Protein AF-A0A3D4INE4-F1 (afdb_monomer_lite)

Radius of gyration: 46.96 Å; chains: 1; bounding box: 125×38×115 Å

Structure (mmCIF, N/CA/C/O backbone):
data_AF-A0A3D4INE4-F1
#
_entry.id   AF-A0A3D4INE4-F1
#
loop_
_atom_site.group_PDB
_atom_site.id
_atom_site.type_symbol
_atom_site.label_atom_id
_atom_site.label_alt_id
_atom_site.label_comp_id
_atom_site.label_asym_id
_atom_site.label_entity_id
_atom_site.label_seq_id
_atom_site.pdbx_PDB_ins_code
_atom_site.Cartn_x
_atom_site.Cartn_y
_atom_site.Cartn_z
_atom_site.occupancy
_atom_site.B_iso_or_equiv
_atom_site.auth_seq_id
_atom_site.auth_comp_id
_atom_site.auth_asym_id
_atom_site.auth_atom_id
_atom_site.pdbx_PDB_model_num
ATOM 1 N N . MET A 1 1 ? -55.774 -18.495 42.815 1.00 46.00 1 MET A N 1
ATOM 2 C CA . MET A 1 1 ? -54.322 -18.701 42.973 1.00 46.00 1 MET A CA 1
ATOM 3 C C . MET A 1 1 ? -53.690 -18.007 41.791 1.00 46.00 1 MET A C 1
ATOM 5 O O . MET A 1 1 ? -54.047 -18.342 40.670 1.00 46.00 1 MET A O 1
ATOM 9 N N . GLN A 1 2 ? -52.939 -16.935 42.023 1.00 47.25 2 GLN A N 1
ATOM 10 C CA . GLN A 1 2 ? -52.248 -16.248 40.940 1.00 47.25 2 GLN A CA 1
ATOM 11 C C . GLN A 1 2 ? -51.037 -17.115 40.607 1.00 47.25 2 GLN A C 1
ATOM 13 O O . GLN A 1 2 ? -50.163 -17.279 41.454 1.00 47.25 2 GLN A O 1
ATOM 18 N N . GLU A 1 3 ? -51.072 -17.770 39.447 1.00 55.91 3 GLU A N 1
ATOM 19 C CA . GLU A 1 3 ? -49.926 -18.493 38.893 1.00 55.91 3 GLU A CA 1
ATOM 20 C C . GLU A 1 3 ? -48.755 -17.508 38.862 1.00 55.91 3 GLU A C 1
ATOM 22 O O . GLU A 1 3 ? -48.804 -16.499 38.153 1.00 55.91 3 GLU A O 1
ATOM 27 N N . ASN A 1 4 ? -47.756 -17.735 39.711 1.00 63.81 4 ASN A N 1
ATOM 28 C CA . ASN A 1 4 ? -46.568 -16.904 39.730 1.00 63.81 4 ASN A CA 1
ATOM 29 C C . ASN A 1 4 ? -45.792 -17.225 38.451 1.00 63.81 4 ASN A C 1
ATOM 31 O O . ASN A 1 4 ? -45.278 -18.331 38.305 1.00 63.81 4 ASN A O 1
ATOM 35 N N . SER A 1 5 ? -45.779 -16.302 37.491 1.00 78.69 5 SER A N 1
ATOM 36 C CA . SER A 1 5 ? -45.045 -16.488 36.238 1.00 78.69 5 SER A CA 1
ATOM 37 C C . SER A 1 5 ? -43.550 -16.627 36.521 1.00 78.69 5 SER A C 1
ATOM 39 O O . SER A 1 5 ? -43.033 -15.881 37.353 1.00 78.69 5 SER A O 1
ATOM 41 N N . ASP A 1 6 ? -42.870 -17.532 35.812 1.00 87.50 6 ASP A N 1
ATOM 42 C CA . ASP A 1 6 ? -41.431 -17.781 35.964 1.00 87.50 6 ASP A CA 1
ATOM 43 C C . ASP A 1 6 ? -40.609 -16.486 35.998 1.00 87.50 6 ASP A C 1
ATOM 45 O O . ASP A 1 6 ? -40.811 -15.594 35.168 1.00 87.50 6 ASP A O 1
ATOM 49 N N . LEU A 1 7 ? -39.642 -16.425 36.917 1.00 92.50 7 LEU A N 1
ATOM 50 C CA . LEU A 1 7 ? -38.671 -15.339 37.003 1.00 92.50 7 LEU A CA 1
ATOM 51 C C . LEU A 1 7 ? -37.817 -15.293 35.726 1.00 92.50 7 LEU A C 1
ATOM 53 O O . LEU A 1 7 ? -37.160 -16.271 35.361 1.00 92.50 7 LEU A O 1
ATOM 57 N N . ARG A 1 8 ? -37.816 -14.148 35.044 1.00 93.12 8 ARG A N 1
ATOM 58 C CA . ARG A 1 8 ? -37.107 -13.923 33.779 1.00 93.12 8 ARG A CA 1
ATOM 59 C C . ARG A 1 8 ? -36.311 -12.629 33.829 1.00 93.12 8 ARG A C 1
ATOM 61 O O . ARG A 1 8 ? -36.781 -11.619 34.345 1.00 93.12 8 ARG A O 1
ATOM 68 N N . ILE A 1 9 ? -35.126 -12.672 33.227 1.00 95.44 9 ILE A N 1
ATOM 69 C CA . ILE A 1 9 ? -34.202 -11.543 33.126 1.00 95.44 9 ILE A CA 1
ATOM 70 C C . ILE A 1 9 ? -34.117 -11.123 31.658 1.00 95.44 9 ILE A C 1
ATOM 72 O O . ILE A 1 9 ? -33.759 -11.932 30.799 1.00 95.44 9 ILE A O 1
ATOM 76 N N . ALA A 1 10 ? -34.422 -9.862 31.382 1.00 95.31 10 ALA A N 1
ATOM 77 C CA . ALA A 1 10 ? -34.038 -9.162 30.165 1.00 95.31 10 ALA A CA 1
ATOM 78 C C . ALA A 1 10 ? -32.955 -8.128 30.504 1.00 95.31 10 ALA A C 1
ATOM 80 O O . ALA A 1 10 ? -32.772 -7.775 31.669 1.00 95.31 10 ALA A O 1
ATOM 81 N N . PHE A 1 11 ? -32.208 -7.676 29.500 1.00 96.12 11 PHE A N 1
ATOM 82 C CA . PHE A 1 11 ? -31.138 -6.706 29.706 1.00 96.12 11 PHE A CA 1
ATOM 83 C C . PHE A 1 11 ? -30.926 -5.814 28.483 1.00 96.12 11 PHE A C 1
ATOM 85 O O . PHE A 1 11 ? -31.122 -6.248 27.343 1.00 96.12 11 PHE A O 1
ATOM 92 N N . ALA A 1 12 ? -30.451 -4.597 28.724 1.00 96.44 12 ALA A N 1
ATOM 93 C CA . ALA A 1 12 ? -29.900 -3.700 27.719 1.00 96.44 12 ALA A CA 1
ATOM 94 C C . ALA A 1 12 ? -28.439 -3.377 28.062 1.00 96.44 12 ALA A C 1
ATOM 96 O O . ALA A 1 12 ? -28.063 -3.285 29.227 1.00 96.44 12 ALA A O 1
ATOM 97 N N . VAL A 1 13 ? -27.591 -3.244 27.039 1.00 95.56 13 VAL A N 1
ATOM 98 C CA . VAL A 1 13 ? -26.152 -3.000 27.217 1.00 95.56 13 VAL A CA 1
ATOM 99 C C . VAL A 1 13 ? -25.756 -1.711 26.521 1.00 95.56 13 VAL A C 1
ATOM 101 O O . VAL A 1 13 ? -25.902 -1.596 25.300 1.00 95.56 13 VAL A O 1
ATOM 104 N N . GLN A 1 14 ? -25.154 -0.791 27.271 1.00 92.50 14 GLN A N 1
ATOM 105 C CA . GLN A 1 14 ? -24.369 0.293 26.698 1.00 92.50 14 GLN A CA 1
ATOM 106 C C . GLN A 1 14 ? -22.920 -0.167 26.561 1.00 92.50 14 GLN A C 1
ATOM 108 O O . GLN A 1 14 ? -22.260 -0.532 27.535 1.00 92.50 14 GLN A O 1
ATOM 113 N N . LYS A 1 15 ? -22.412 -0.158 25.328 1.00 89.62 15 LYS A N 1
ATOM 114 C CA . LYS A 1 15 ? -21.028 -0.544 25.054 1.00 89.62 15 LYS A CA 1
ATOM 115 C C . LYS A 1 15 ? -20.066 0.516 25.602 1.00 89.62 15 LYS A C 1
ATOM 117 O O . LYS A 1 15 ? -20.287 1.698 25.339 1.00 89.62 15 LYS A O 1
ATOM 122 N N . PRO A 1 16 ? -18.977 0.117 26.276 1.00 88.00 16 PRO A N 1
ATOM 123 C CA . PRO A 1 16 ? -17.905 1.037 26.601 1.00 88.00 16 PRO A CA 1
ATOM 124 C C . PRO A 1 16 ? -17.240 1.567 25.329 1.00 88.00 16 PRO A C 1
ATOM 126 O O . PRO A 1 16 ? -17.144 0.859 24.317 1.00 88.00 16 PRO A O 1
ATOM 129 N N . ASN A 1 17 ? -16.743 2.801 25.402 1.00 81.88 17 ASN A N 1
ATOM 130 C CA . ASN A 1 17 ? -16.112 3.478 24.273 1.00 81.88 17 ASN A CA 1
ATOM 131 C C . ASN A 1 17 ? -14.868 2.723 23.796 1.00 81.88 17 ASN A C 1
ATOM 133 O O . ASN A 1 17 ? -14.744 2.464 22.604 1.00 81.88 17 ASN A O 1
ATOM 137 N N . CYS A 1 18 ? -14.003 2.295 24.724 1.00 80.88 18 CYS A N 1
ATOM 138 C CA . CYS A 1 18 ? -12.762 1.578 24.434 1.00 80.88 18 CYS A CA 1
ATOM 139 C C . CYS A 1 18 ? -12.616 0.312 25.285 1.00 80.88 18 CYS A C 1
ATOM 141 O O . CYS A 1 18 ? -13.294 0.135 26.291 1.00 80.88 18 CYS A O 1
ATOM 143 N N . ALA A 1 19 ? -11.698 -0.578 24.889 1.00 72.69 19 ALA A N 1
ATOM 144 C CA . ALA A 1 19 ? -11.513 -1.885 25.536 1.00 72.69 19 ALA A CA 1
ATOM 145 C C . ALA A 1 19 ? -11.244 -1.797 27.047 1.00 72.69 19 ALA A C 1
ATOM 147 O O . ALA A 1 19 ? -11.701 -2.648 27.804 1.00 72.69 19 ALA A O 1
ATOM 148 N N . ASN A 1 20 ? -10.513 -0.763 27.462 1.00 68.75 20 ASN A N 1
ATOM 149 C CA . ASN A 1 20 ? -10.043 -0.593 28.833 1.00 68.75 20 ASN A CA 1
ATOM 150 C C . ASN A 1 20 ? -10.745 0.566 29.556 1.00 68.75 20 ASN A C 1
ATOM 152 O O . ASN A 1 20 ? -10.314 0.933 30.642 1.00 68.75 20 ASN A O 1
ATOM 156 N N . GLU A 1 21 ? -11.794 1.139 28.960 1.00 81.44 21 GLU A N 1
ATOM 157 C CA . GLU A 1 21 ? -12.495 2.291 29.526 1.00 81.44 21 GLU A CA 1
ATOM 158 C C . GLU A 1 21 ? -13.792 1.846 30.214 1.00 81.44 21 GLU A C 1
ATOM 160 O O . GLU A 1 21 ? -14.666 1.297 29.535 1.00 81.44 21 GLU A O 1
ATOM 165 N N . PRO A 1 22 ? -13.958 2.101 31.524 1.00 86.94 22 PRO A N 1
ATOM 166 C CA . PRO A 1 22 ? -15.150 1.745 32.283 1.00 86.94 22 PRO A CA 1
ATOM 167 C C . PRO A 1 22 ? -16.292 2.731 31.994 1.00 86.94 22 PRO A C 1
ATOM 169 O O . PRO A 1 22 ? -16.665 3.542 32.832 1.00 86.94 22 PRO A O 1
ATOM 172 N N . THR A 1 23 ? -16.822 2.708 30.773 1.00 89.00 23 THR A N 1
ATOM 173 C CA . THR A 1 23 ? -17.882 3.629 30.306 1.00 89.00 23 THR A CA 1
ATOM 174 C C . THR A 1 23 ? -19.154 2.908 29.868 1.00 89.00 23 THR A C 1
ATOM 176 O O . THR A 1 23 ? -20.116 3.554 29.459 1.00 89.00 23 THR A O 1
ATOM 179 N N . GLY A 1 24 ? -19.163 1.574 29.917 1.00 92.25 24 GLY A N 1
ATOM 180 C CA . GLY A 1 24 ? -20.347 0.780 29.618 1.00 92.25 24 GLY A CA 1
ATOM 181 C C . GLY A 1 24 ? -21.296 0.677 30.808 1.00 92.25 24 GLY A C 1
ATOM 182 O O . GLY A 1 24 ? -20.947 1.027 31.940 1.00 92.25 24 GLY A O 1
ATOM 183 N N . SER A 1 25 ? -22.475 0.127 30.540 1.00 94.88 25 SER A N 1
ATOM 184 C CA . SER A 1 25 ? -23.477 -0.213 31.550 1.00 94.88 25 SER A CA 1
ATOM 185 C C . SER A 1 25 ? -24.292 -1.440 31.138 1.00 94.88 25 SER A C 1
ATOM 187 O O . SER A 1 25 ? -24.358 -1.799 29.955 1.00 94.88 25 SER A O 1
ATOM 189 N N . ILE A 1 26 ? -24.889 -2.093 32.132 1.00 97.19 26 ILE A N 1
ATOM 190 C CA . ILE A 1 26 ? -25.935 -3.098 31.961 1.00 97.19 26 ILE A CA 1
ATOM 191 C C . ILE A 1 26 ? -27.149 -2.627 32.753 1.00 97.19 26 ILE A C 1
ATOM 193 O O . ILE A 1 26 ? -27.053 -2.444 33.965 1.00 97.19 26 ILE A O 1
ATOM 197 N N . ASP A 1 27 ? -28.259 -2.475 32.043 1.00 97.00 27 ASP A N 1
ATOM 198 C CA . ASP A 1 27 ? -29.593 -2.214 32.580 1.00 97.00 27 ASP A CA 1
ATOM 199 C C . ASP A 1 27 ? -30.350 -3.549 32.602 1.00 97.00 27 ASP A C 1
ATOM 201 O O . ASP A 1 27 ? -30.422 -4.239 31.574 1.00 97.00 27 ASP A O 1
ATOM 205 N N . ILE A 1 28 ? -30.820 -3.962 33.780 1.00 96.56 28 ILE A N 1
ATOM 206 C CA . ILE A 1 28 ? -31.554 -5.211 33.979 1.00 96.56 28 ILE A CA 1
ATOM 207 C C . ILE A 1 28 ? -33.046 -4.912 34.069 1.00 96.56 28 ILE A C 1
ATOM 209 O O . ILE A 1 28 ? -33.497 -4.054 34.808 1.00 96.56 28 ILE A O 1
ATOM 213 N N . THR A 1 29 ? -33.849 -5.711 33.369 1.00 95.69 29 THR A N 1
ATOM 214 C CA . THR A 1 29 ? -35.302 -5.713 33.540 1.00 95.69 29 THR A CA 1
ATOM 215 C C . THR A 1 29 ? -35.760 -7.094 33.984 1.00 95.69 29 THR A C 1
ATOM 217 O O . THR A 1 29 ? -35.626 -8.079 33.249 1.00 95.69 29 THR A O 1
ATOM 220 N N . VAL A 1 30 ? -36.333 -7.176 35.183 1.00 95.19 30 VAL A N 1
ATOM 221 C CA . VAL A 1 30 ? -36.884 -8.420 35.736 1.00 95.19 30 VAL A CA 1
ATOM 222 C C . VAL A 1 30 ? -38.387 -8.508 35.471 1.00 95.19 30 VAL A C 1
ATOM 224 O O . VAL A 1 30 ? -39.131 -7.549 35.666 1.00 95.19 30 VAL A O 1
ATOM 227 N N . THR A 1 31 ? -38.856 -9.678 35.036 1.00 94.19 31 THR A N 1
ATOM 228 C CA . THR A 1 31 ? -40.289 -9.978 34.872 1.00 94.19 31 THR A CA 1
ATOM 229 C C . THR A 1 31 ? -40.640 -11.315 35.520 1.00 94.19 31 THR A C 1
ATOM 231 O O . THR A 1 31 ? -39.812 -12.224 35.559 1.00 94.19 31 THR A O 1
ATOM 234 N N . GLY A 1 32 ? -41.870 -11.440 36.025 1.00 92.56 32 GLY A N 1
ATOM 235 C CA . GLY A 1 32 ? -42.305 -12.603 36.808 1.00 92.56 32 GLY A CA 1
ATOM 236 C C . GLY A 1 32 ? -41.681 -12.672 38.205 1.00 92.56 32 GLY A C 1
ATOM 237 O O . GLY A 1 32 ? -41.001 -11.742 38.621 1.00 92.56 32 GLY A O 1
ATOM 238 N N . GLY A 1 33 ? -41.925 -13.763 38.932 1.00 91.31 33 GLY A N 1
ATOM 239 C CA . GLY A 1 33 ? -41.513 -13.918 40.331 1.00 91.31 33 GLY A CA 1
ATOM 240 C C . GLY A 1 33 ? -42.278 -13.027 41.322 1.00 91.31 33 GLY A C 1
ATOM 241 O O . GLY A 1 33 ? -43.181 -12.271 40.957 1.00 91.31 33 GLY A O 1
ATOM 242 N N . VAL A 1 34 ? -41.902 -13.123 42.604 1.00 92.88 34 VAL A N 1
ATOM 243 C CA . VAL A 1 34 ? -42.454 -12.275 43.678 1.00 92.88 34 VAL A CA 1
ATOM 244 C C . VAL A 1 34 ? -41.381 -11.343 44.231 1.00 92.88 34 VAL A C 1
ATOM 246 O O . VAL A 1 34 ? -40.418 -11.793 44.848 1.00 92.88 34 VAL A O 1
ATOM 249 N N . GLY A 1 35 ? -41.576 -10.035 44.055 1.00 90.19 35 GLY A N 1
ATOM 250 C CA . GLY A 1 35 ? -40.704 -9.021 44.649 1.00 90.19 35 GLY A CA 1
ATOM 251 C C . GLY A 1 35 ? -40.752 -9.007 46.191 1.00 90.19 35 GLY A C 1
ATOM 252 O O . GLY A 1 35 ? -41.743 -9.450 46.781 1.00 90.19 35 GLY A O 1
ATOM 253 N N . PRO A 1 36 ? -39.727 -8.457 46.868 1.00 93.62 36 PRO A N 1
ATOM 254 C CA . PRO A 1 36 ? -38.529 -7.824 46.305 1.00 93.62 36 PRO A CA 1
ATOM 255 C C . PRO A 1 36 ? -37.538 -8.826 45.690 1.00 93.62 36 PRO A C 1
ATOM 257 O O . PRO A 1 36 ? -37.505 -9.991 46.078 1.00 93.62 36 PRO A O 1
ATOM 260 N N . TYR A 1 37 ? -36.722 -8.355 44.744 1.00 95.31 37 TYR A N 1
ATOM 261 C CA . TYR A 1 37 ? -35.659 -9.144 44.115 1.00 95.31 37 TYR A CA 1
ATOM 262 C C . TYR A 1 37 ? -34.295 -8.829 44.738 1.00 95.31 37 TYR A C 1
ATOM 264 O O . TYR A 1 37 ? -34.015 -7.688 45.107 1.00 95.31 37 TYR A O 1
ATOM 272 N N . ALA A 1 38 ? -33.438 -9.843 44.829 1.00 95.31 38 ALA A N 1
ATOM 273 C CA . ALA A 1 38 ? -32.048 -9.730 45.247 1.00 95.31 38 ALA A CA 1
ATOM 274 C C . ALA A 1 38 ? -31.114 -10.006 44.064 1.00 95.31 38 ALA A C 1
ATOM 276 O O . ALA A 1 38 ? -31.258 -11.021 43.379 1.00 95.31 38 ALA A O 1
ATOM 277 N N . TYR A 1 39 ? -30.130 -9.131 43.860 1.00 96.88 39 TYR A N 1
ATOM 278 C CA . TYR A 1 39 ? -29.162 -9.215 42.768 1.00 96.88 39 TYR A CA 1
ATOM 279 C C . TYR A 1 39 ? -27.789 -9.616 43.307 1.00 96.88 39 TYR A C 1
ATOM 281 O O . TYR A 1 39 ? -27.319 -9.082 44.312 1.00 96.88 39 TYR A O 1
ATOM 289 N N . SER A 1 40 ? -27.130 -10.553 42.630 1.00 95.94 40 SER A N 1
ATOM 290 C CA . SER A 1 40 ? -25.761 -10.964 42.934 1.00 95.94 40 SER A CA 1
ATOM 291 C C . SER A 1 40 ? -24.952 -11.055 41.650 1.00 95.94 40 SER A C 1
ATOM 293 O O . SER A 1 40 ? -25.096 -11.994 40.860 1.00 95.94 40 SER A O 1
ATOM 295 N N . TRP A 1 41 ? -24.102 -10.056 41.432 1.00 95.94 41 TRP A N 1
ATOM 296 C CA . TRP A 1 41 ? -23.165 -10.041 40.320 1.00 95.94 41 TRP A CA 1
ATOM 297 C C . TRP A 1 41 ? -21.891 -10.799 40.688 1.00 95.94 41 TRP A C 1
ATOM 299 O O . TRP A 1 41 ? -21.345 -10.624 41.777 1.00 95.94 41 TRP A O 1
ATOM 309 N N . GLN A 1 42 ? -21.344 -11.577 39.749 1.00 91.44 42 GLN A N 1
ATOM 310 C CA . GLN A 1 42 ? -20.093 -12.327 39.952 1.00 91.44 42 GLN A CA 1
ATOM 311 C C . GLN A 1 42 ? -18.908 -11.426 40.364 1.00 91.44 42 GLN A C 1
ATOM 313 O O . GLN A 1 42 ? -17.952 -11.903 40.972 1.00 91.44 42 GLN A O 1
ATOM 318 N N . HIS A 1 43 ? -18.972 -10.129 40.054 1.00 79.88 43 HIS A N 1
ATOM 319 C CA . HIS A 1 43 ? -17.933 -9.144 40.363 1.00 79.88 43 HIS A CA 1
ATOM 320 C C . HIS A 1 43 ? -18.219 -8.289 41.609 1.00 79.88 43 HIS A C 1
ATOM 322 O O . HIS A 1 43 ? -17.480 -7.343 41.862 1.00 79.88 43 HIS A O 1
ATOM 328 N N . GLY A 1 44 ? -19.253 -8.614 42.396 1.00 83.69 44 GLY A N 1
ATOM 329 C CA . GLY A 1 44 ? -19.497 -8.007 43.710 1.00 83.69 44 GLY A CA 1
ATOM 330 C C . GLY A 1 44 ? -20.715 -7.082 43.855 1.00 83.69 44 GLY A C 1
ATOM 331 O O . GLY A 1 44 ? -21.265 -7.070 44.956 1.00 83.69 44 GLY A O 1
ATOM 332 N N . PRO A 1 45 ? -21.181 -6.332 42.832 1.00 90.19 45 PRO A N 1
ATOM 333 C CA . PRO A 1 45 ? -22.366 -5.489 42.984 1.00 90.19 45 PRO A CA 1
ATOM 334 C C . PRO A 1 45 ? -23.624 -6.268 43.392 1.00 90.19 45 PRO A C 1
ATOM 336 O O . PRO A 1 45 ? -23.804 -7.435 43.032 1.00 90.19 45 PRO A O 1
ATOM 339 N N . THR A 1 46 ? -24.515 -5.584 44.108 1.00 93.50 46 THR A N 1
ATOM 340 C CA . THR A 1 46 ? -25.835 -6.094 44.526 1.00 93.50 46 THR A CA 1
ATOM 341 C C . THR A 1 46 ? -26.987 -5.209 44.048 1.00 93.50 46 THR A C 1
ATOM 343 O O . THR A 1 46 ? -28.107 -5.320 44.542 1.00 93.50 46 THR A O 1
ATOM 346 N N . THR A 1 47 ? -26.704 -4.284 43.134 1.00 95.19 47 THR A N 1
ATOM 347 C CA . THR A 1 47 ? -27.691 -3.425 42.478 1.00 95.19 47 THR A CA 1
ATOM 348 C C . THR A 1 47 ? -28.294 -4.133 41.267 1.00 95.19 47 THR A C 1
ATOM 350 O O . THR A 1 47 ? -27.692 -5.065 40.726 1.00 95.19 47 THR A O 1
ATOM 353 N N . GLU A 1 48 ? -29.489 -3.698 40.865 1.00 95.50 48 GLU A N 1
ATOM 354 C CA . GLU A 1 48 ? -30.147 -4.156 39.634 1.00 95.50 48 GLU A CA 1
ATOM 355 C C . GLU A 1 48 ? -29.284 -3.822 38.417 1.00 95.50 48 GLU A C 1
ATOM 357 O O . GLU A 1 48 ? -28.829 -4.726 37.716 1.00 95.50 48 GLU A O 1
ATOM 362 N N . ASP A 1 49 ? -28.943 -2.542 38.280 1.00 96.50 49 ASP A N 1
ATOM 363 C CA . ASP A 1 49 ? -28.109 -2.031 37.200 1.00 96.50 49 ASP A CA 1
ATOM 364 C C . ASP A 1 49 ? -26.655 -1.879 37.637 1.00 96.50 49 ASP A C 1
ATOM 366 O O . ASP A 1 49 ? -26.349 -1.635 38.814 1.00 96.50 49 ASP A O 1
ATOM 370 N N . ILE A 1 50 ? -25.745 -1.998 36.672 1.00 95.75 50 ILE A N 1
ATOM 371 C CA . ILE A 1 50 ? -24.327 -1.696 36.868 1.00 95.75 50 ILE A CA 1
ATOM 372 C C . ILE A 1 50 ? -23.830 -0.747 35.780 1.00 95.75 50 ILE A C 1
ATOM 374 O O . ILE A 1 50 ? -24.078 -0.941 34.592 1.00 95.75 50 ILE A O 1
ATOM 378 N N . GLU A 1 51 ? -23.076 0.265 36.190 1.00 95.19 51 GLU A N 1
ATOM 379 C CA . GLU A 1 51 ? -22.449 1.259 35.319 1.00 95.19 51 GLU A CA 1
ATOM 380 C C . GLU A 1 51 ? -20.939 1.288 35.563 1.00 95.19 51 GLU A C 1
ATOM 382 O O . GLU A 1 51 ? -20.435 0.698 36.522 1.00 95.19 51 GLU A O 1
ATOM 387 N N . GLY A 1 52 ? -20.199 1.978 34.698 1.00 91.44 52 GLY A N 1
ATOM 388 C CA . GLY A 1 52 ? -18.756 2.107 34.863 1.00 91.44 52 GLY A CA 1
ATOM 389 C C . GLY A 1 52 ? -18.023 0.790 34.610 1.00 91.44 52 GLY A C 1
ATOM 390 O O . GLY A 1 52 ? -17.064 0.455 35.305 1.00 91.44 52 GLY A O 1
ATOM 391 N N . ILE A 1 53 ? -18.502 -0.001 33.649 1.00 91.38 53 ILE A N 1
ATOM 392 C CA . ILE A 1 53 ? -17.946 -1.320 33.341 1.00 91.38 53 ILE A CA 1
ATOM 393 C C . ILE A 1 53 ? -17.167 -1.319 32.024 1.00 91.38 53 ILE A C 1
ATOM 395 O O . ILE A 1 53 ? -17.472 -0.560 31.103 1.00 91.38 53 ILE A O 1
ATOM 399 N N . SER A 1 54 ? -16.150 -2.178 31.935 1.00 90.88 54 SER A N 1
ATOM 400 C CA . SER A 1 54 ? -15.357 -2.405 30.720 1.00 90.88 54 SER A CA 1
ATOM 401 C C . SER A 1 54 ? -15.964 -3.523 29.863 1.00 90.88 54 SER A C 1
ATOM 403 O O . SER A 1 54 ? -16.923 -4.187 30.254 1.00 90.88 54 SER A O 1
ATOM 405 N N . SER A 1 55 ? -15.411 -3.767 28.671 1.00 90.94 55 SER A N 1
ATOM 406 C CA . SER A 1 55 ? -15.858 -4.901 27.855 1.00 90.94 55 SER A CA 1
ATOM 407 C C . SER A 1 55 ? -15.495 -6.225 28.527 1.00 90.94 55 SER A C 1
ATOM 409 O O . SER A 1 55 ? -14.372 -6.383 29.005 1.00 90.94 55 SER A O 1
ATOM 411 N N . GLY A 1 56 ? -16.410 -7.190 28.531 1.00 91.62 56 GLY A N 1
ATOM 412 C CA . GLY A 1 56 ? -16.224 -8.451 29.240 1.00 91.62 56 GLY A CA 1
ATOM 413 C C . GLY A 1 56 ? -17.494 -9.287 29.319 1.00 91.62 56 GLY A C 1
ATOM 414 O O . GLY A 1 56 ? -18.520 -8.953 28.726 1.00 91.62 56 GLY A O 1
ATOM 415 N N . ILE A 1 57 ? -17.412 -10.399 30.046 1.00 93.69 57 ILE A N 1
ATOM 416 C CA . ILE A 1 57 ? -18.562 -11.256 30.342 1.00 93.69 57 ILE A CA 1
ATOM 417 C C . ILE A 1 57 ? -18.998 -10.971 31.774 1.00 93.69 57 ILE A C 1
ATOM 419 O O . ILE A 1 57 ? -18.213 -11.152 32.699 1.00 93.69 57 ILE A O 1
ATOM 423 N N . TYR A 1 58 ? -20.256 -10.585 31.941 1.00 95.31 58 TYR A N 1
ATOM 424 C CA . TYR A 1 58 ? -20.874 -10.308 33.229 1.00 95.31 58 TYR A CA 1
ATOM 425 C C . TYR A 1 58 ? -21.913 -11.380 33.533 1.00 95.31 58 TYR A C 1
ATOM 427 O O . TYR A 1 58 ? -22.640 -11.832 32.646 1.00 95.31 58 TYR A O 1
ATOM 435 N N . ARG A 1 59 ? -21.974 -11.813 34.792 1.00 96.31 59 ARG A N 1
ATOM 436 C CA . ARG A 1 59 ? -22.957 -12.792 35.258 1.00 96.31 59 ARG A CA 1
ATOM 437 C C . ARG A 1 59 ? -23.702 -12.241 36.459 1.00 96.31 59 ARG A C 1
ATOM 439 O O . ARG A 1 59 ? -23.056 -11.818 37.418 1.00 96.31 59 ARG A O 1
ATOM 446 N N . VAL A 1 60 ? -25.030 -12.288 36.403 1.00 97.12 60 VAL A N 1
ATOM 447 C CA . VAL A 1 60 ? -25.920 -11.896 37.501 1.00 97.12 60 VAL A CA 1
ATOM 448 C C . VAL A 1 60 ? -26.855 -13.039 37.843 1.00 97.12 60 VAL A C 1
ATOM 450 O O . VAL A 1 60 ? -27.419 -13.680 36.955 1.00 97.12 60 VAL A O 1
ATOM 453 N N . THR A 1 61 ? -27.003 -13.287 39.139 1.00 96.56 61 THR A N 1
ATOM 454 C CA . THR A 1 61 ? -28.068 -14.124 39.688 1.00 96.56 61 THR A CA 1
ATOM 455 C C . THR A 1 61 ? -29.113 -13.211 40.313 1.00 96.56 61 THR A C 1
ATOM 457 O O . THR A 1 61 ? -28.775 -12.415 41.189 1.00 96.56 61 THR A O 1
ATOM 460 N N . VAL A 1 62 ? -30.361 -13.323 39.865 1.00 96.75 62 VAL A N 1
ATOM 461 C CA . VAL A 1 62 ? -31.517 -12.625 40.440 1.00 96.75 62 VAL A CA 1
ATOM 462 C C . VAL A 1 62 ? -32.331 -13.644 41.219 1.00 96.75 62 VAL A C 1
ATOM 464 O O . VAL A 1 62 ? -32.700 -14.672 40.657 1.00 96.75 62 VAL A O 1
ATOM 467 N N . THR A 1 63 ? -32.591 -13.379 42.495 1.00 96.00 63 THR A N 1
ATOM 468 C CA . THR A 1 63 ? -33.397 -14.245 43.368 1.00 96.00 63 THR A CA 1
ATOM 469 C C . THR A 1 63 ? -34.645 -13.499 43.816 1.00 96.00 63 THR A C 1
ATOM 471 O O . THR A 1 63 ? -34.540 -12.358 44.258 1.00 96.00 63 THR A O 1
ATOM 474 N N . ASP A 1 64 ? -35.817 -14.115 43.703 1.00 95.94 64 ASP A N 1
ATOM 475 C CA . ASP A 1 64 ? -37.070 -13.541 44.200 1.00 95.94 64 ASP A CA 1
ATOM 476 C C . ASP A 1 64 ? -37.298 -13.822 45.697 1.00 95.94 64 ASP A C 1
ATOM 478 O O . ASP A 1 64 ? -36.542 -14.553 46.342 1.00 95.94 64 ASP A O 1
ATOM 482 N N . ASN A 1 65 ? -38.354 -13.248 46.278 1.00 95.06 65 ASN A N 1
ATOM 483 C CA . ASN A 1 65 ? -38.651 -13.389 47.706 1.00 95.06 65 ASN A CA 1
ATOM 484 C C . ASN A 1 65 ? -39.117 -14.806 48.108 1.00 95.06 65 ASN A C 1
ATOM 486 O O . ASN A 1 65 ? -39.215 -15.111 49.297 1.00 95.06 65 ASN A O 1
ATOM 490 N N . LEU A 1 66 ? -39.411 -15.678 47.139 1.00 93.25 66 LEU A N 1
ATOM 491 C CA . LEU A 1 66 ? -39.739 -17.088 47.365 1.00 93.25 66 LEU A CA 1
ATOM 492 C C . LEU A 1 66 ? -38.514 -18.005 47.213 1.00 93.25 66 LEU A C 1
ATOM 494 O O . LEU A 1 66 ? -38.627 -19.213 47.418 1.00 93.25 66 LEU A O 1
ATOM 498 N N . GLY A 1 67 ? -37.341 -17.443 46.900 1.00 91.69 67 GLY A N 1
ATOM 499 C CA . GLY A 1 67 ? -36.089 -18.176 46.731 1.00 91.69 67 GLY A CA 1
ATOM 500 C C . GLY A 1 67 ? -35.888 -18.760 45.331 1.00 91.69 67 GLY A C 1
ATOM 501 O O . GLY A 1 67 ? -34.951 -19.535 45.128 1.00 91.69 67 GLY A O 1
ATOM 502 N N . CYS A 1 68 ? -36.729 -18.411 44.354 1.00 94.50 68 CYS A N 1
ATOM 503 C CA . CYS A 1 68 ? -36.515 -18.784 42.960 1.00 94.50 68 CYS A CA 1
ATOM 504 C C . CYS A 1 68 ? -35.389 -17.930 42.368 1.00 94.50 68 CYS A C 1
ATOM 506 O O . CYS A 1 68 ? -35.421 -16.707 42.476 1.00 94.50 68 CYS A O 1
ATOM 508 N N . ALA A 1 69 ? -34.410 -18.566 41.718 1.00 94.69 69 ALA A N 1
ATOM 509 C CA . ALA A 1 69 ? -33.248 -17.887 41.152 1.00 94.69 69 ALA A CA 1
ATOM 510 C C . ALA A 1 69 ? -33.180 -18.025 39.625 1.00 94.69 69 ALA A C 1
ATOM 512 O O . ALA A 1 69 ? -33.356 -19.115 39.079 1.00 94.69 69 ALA A O 1
ATOM 513 N N . ALA A 1 70 ? -32.861 -16.924 38.948 1.00 96.06 70 ALA A N 1
ATOM 514 C CA . ALA A 1 70 ? -32.563 -16.859 37.523 1.00 96.06 70 ALA A CA 1
ATOM 515 C C . ALA A 1 70 ? -31.124 -16.368 37.313 1.00 96.06 70 ALA A C 1
ATOM 517 O O . ALA A 1 70 ? -30.650 -15.479 38.018 1.00 96.06 70 ALA A O 1
ATOM 518 N N . LEU A 1 71 ? -30.425 -16.943 36.333 1.00 95.56 71 LEU A N 1
ATOM 519 C CA . LEU A 1 71 ? -29.050 -16.584 35.982 1.00 95.56 71 LEU A CA 1
ATOM 520 C C . LEU A 1 71 ? -29.018 -15.971 34.580 1.00 95.56 71 LEU A C 1
ATOM 522 O O . LEU A 1 71 ? -29.506 -16.584 33.630 1.00 95.56 71 LEU A O 1
ATOM 526 N N . ALA A 1 72 ? -28.367 -14.819 34.433 1.00 96.25 72 ALA A N 1
ATOM 527 C CA . ALA A 1 72 ? -28.053 -14.231 33.134 1.00 96.25 72 ALA A CA 1
ATOM 528 C C . ALA A 1 72 ? -26.534 -14.158 32.921 1.00 96.25 72 ALA A C 1
ATOM 530 O O . ALA A 1 72 ? -25.774 -13.830 33.832 1.00 96.25 72 ALA A O 1
ATOM 531 N N . THR A 1 73 ? -26.091 -14.474 31.699 1.00 96.62 73 THR A N 1
ATOM 532 C CA . THR A 1 73 ? -24.713 -14.261 31.228 1.00 96.62 73 THR A CA 1
ATOM 533 C C . THR A 1 73 ? -24.749 -13.261 30.080 1.00 96.62 73 THR A C 1
ATOM 535 O O . THR A 1 73 ? -25.371 -13.522 29.054 1.00 96.62 73 THR A O 1
ATOM 538 N N . ILE A 1 74 ? -24.086 -12.123 30.260 1.00 96.12 74 ILE A N 1
ATOM 539 C CA . ILE A 1 74 ? -24.190 -10.947 29.397 1.00 96.12 74 ILE A CA 1
ATOM 540 C C . ILE A 1 74 ? -22.804 -10.636 28.836 1.00 96.12 74 ILE A C 1
ATOM 542 O O . ILE A 1 74 ? -21.842 -10.478 29.588 1.00 96.12 74 ILE A O 1
ATOM 546 N N . LEU A 1 75 ? -22.688 -10.563 27.509 1.00 94.44 75 LEU A N 1
ATOM 547 C CA . LEU A 1 75 ? -21.455 -10.167 26.829 1.00 94.44 75 LEU A CA 1
ATOM 548 C C . LEU A 1 75 ? -21.495 -8.668 26.524 1.00 94.44 75 LEU A C 1
ATOM 550 O O . LEU A 1 75 ? -22.232 -8.226 25.643 1.00 94.44 75 LEU A O 1
ATOM 554 N N . VAL A 1 76 ? -20.649 -7.902 27.203 1.00 92.81 76 VAL A N 1
ATOM 555 C CA . VAL A 1 76 ? -20.455 -6.475 26.949 1.00 92.81 76 VAL A CA 1
ATOM 556 C C . VAL A 1 76 ? -19.309 -6.313 25.956 1.00 92.81 76 VAL A C 1
ATOM 558 O O . VAL A 1 76 ? -18.139 -6.518 26.280 1.00 92.81 76 VAL A O 1
ATOM 561 N N . GLN A 1 77 ? -19.644 -5.969 24.713 1.00 88.50 77 GLN A N 1
ATOM 562 C CA . GLN A 1 77 ? -18.661 -5.641 23.678 1.00 88.50 77 GLN A CA 1
ATOM 563 C C . GLN A 1 77 ? -18.254 -4.168 23.769 1.00 88.50 77 GLN A C 1
ATOM 565 O O . GLN A 1 77 ? -19.046 -3.338 24.197 1.00 88.50 77 GLN A O 1
ATOM 570 N N . LYS A 1 78 ? -17.050 -3.828 23.305 1.00 83.19 78 LYS A N 1
ATOM 571 C CA . LYS A 1 78 ? -16.612 -2.434 23.131 1.00 83.19 78 LYS A CA 1
ATOM 572 C C . LYS A 1 78 ? -17.104 -1.840 21.809 1.00 83.19 78 LYS A C 1
ATOM 574 O O . LYS A 1 78 ? -17.341 -2.585 20.852 1.00 83.19 78 LYS A O 1
ATOM 579 N N . ASN A 1 79 ? -17.150 -0.514 21.725 1.00 78.81 79 ASN A N 1
ATOM 580 C CA . ASN A 1 79 ? -17.071 0.160 20.432 1.00 78.81 79 ASN A CA 1
ATOM 581 C C . ASN A 1 79 ? -15.651 -0.009 19.869 1.00 78.81 79 ASN A C 1
ATOM 583 O O . ASN A 1 79 ? -14.655 -0.000 20.596 1.00 78.81 79 ASN A O 1
ATOM 587 N N . SER A 1 80 ? -15.548 -0.268 18.568 1.00 80.19 80 SER A N 1
ATOM 588 C CA . SER A 1 80 ? -14.261 -0.423 17.896 1.00 80.19 80 SER A CA 1
ATOM 589 C C . SER A 1 80 ? -14.127 0.647 16.831 1.00 80.19 80 SER A C 1
ATOM 591 O O . SER A 1 80 ? -14.859 0.602 15.841 1.00 80.19 80 SER A O 1
ATOM 593 N N . LEU A 1 81 ? -13.162 1.549 17.014 1.00 89.50 81 LEU A N 1
ATOM 594 C CA . LEU A 1 81 ? -12.682 2.427 15.956 1.00 89.50 81 LEU A CA 1
ATOM 595 C C . LEU A 1 81 ? -12.335 1.575 14.728 1.00 89.50 81 LEU A C 1
ATOM 597 O O . LEU A 1 81 ? -11.489 0.681 14.795 1.00 89.50 81 LEU A O 1
ATOM 601 N N . GLN A 1 82 ? -13.012 1.845 13.619 1.00 90.69 82 GLN A N 1
ATOM 602 C CA . GLN A 1 82 ? -12.768 1.219 12.328 1.00 90.69 82 GLN A CA 1
ATOM 603 C C . GLN A 1 82 ? -12.210 2.263 11.376 1.00 90.69 82 GLN A C 1
ATOM 605 O O . GLN A 1 82 ? -12.620 3.417 11.402 1.00 90.69 82 GLN A O 1
ATOM 610 N N . VAL A 1 83 ? -11.287 1.873 10.509 1.00 95.50 83 VAL A N 1
ATOM 611 C CA . VAL A 1 83 ? -10.700 2.783 9.526 1.00 95.50 83 VAL A CA 1
ATOM 612 C C . VAL A 1 83 ? -10.692 2.071 8.189 1.00 95.50 83 VAL A C 1
ATOM 614 O O . VAL A 1 83 ? -10.147 0.977 8.064 1.00 95.50 83 VAL A O 1
ATOM 617 N N . SER A 1 84 ? -11.317 2.697 7.200 1.00 96.75 84 SER A N 1
ATOM 618 C CA . SER A 1 84 ? -11.181 2.305 5.800 1.00 96.75 84 SER A CA 1
ATOM 619 C C . SER A 1 84 ? -10.120 3.173 5.127 1.00 96.75 84 SER A C 1
ATOM 621 O O . SER A 1 84 ? -9.806 4.261 5.617 1.00 96.75 84 SER A O 1
ATOM 623 N N . ALA A 1 85 ? -9.551 2.692 4.023 1.00 97.75 85 ALA A N 1
ATOM 624 C CA . ALA A 1 85 ? -8.534 3.426 3.288 1.00 97.75 85 ALA A CA 1
ATOM 625 C C . ALA A 1 85 ? -8.712 3.319 1.777 1.00 97.75 85 ALA A C 1
ATOM 627 O O . ALA A 1 85 ? -9.123 2.283 1.255 1.00 97.75 85 ALA A O 1
ATOM 628 N N . GLN A 1 86 ? -8.336 4.387 1.083 1.00 98.50 86 GLN A N 1
ATOM 629 C CA . GLN A 1 86 ? -8.098 4.391 -0.354 1.00 98.50 86 GLN A CA 1
ATOM 630 C C . GLN A 1 86 ? -6.596 4.498 -0.602 1.00 98.50 86 GLN A C 1
ATOM 632 O O . GLN A 1 86 ? -5.956 5.430 -0.114 1.00 98.50 86 GLN A O 1
ATOM 637 N N . VAL A 1 87 ? -6.045 3.544 -1.352 1.00 98.38 87 VAL A N 1
ATOM 638 C CA . VAL A 1 87 ? -4.614 3.463 -1.670 1.00 98.38 87 VAL A CA 1
ATOM 639 C C . VAL A 1 87 ? -4.422 3.699 -3.164 1.00 98.38 87 VAL A C 1
ATOM 641 O O . VAL A 1 87 ? -5.016 2.997 -3.982 1.00 98.38 87 VAL A O 1
ATOM 644 N N . ALA A 1 88 ? -3.574 4.661 -3.514 1.00 98.12 88 ALA A N 1
ATOM 645 C CA . ALA A 1 88 ? -3.091 4.874 -4.870 1.00 98.12 88 ALA A CA 1
ATOM 646 C C . ALA A 1 88 ? -1.615 4.474 -4.940 1.00 98.12 88 ALA A C 1
ATOM 648 O O . ALA A 1 88 ? -0.792 4.980 -4.176 1.00 98.12 88 ALA A O 1
ATOM 649 N N . GLN A 1 89 ? -1.300 3.552 -5.846 1.00 97.44 89 GLN A N 1
ATOM 650 C CA . GLN A 1 89 ? 0.063 3.073 -6.071 1.00 97.44 89 GLN A CA 1
ATOM 651 C C . GLN A 1 89 ? 0.853 4.068 -6.931 1.00 97.44 89 GLN A C 1
ATOM 653 O O . GLN A 1 89 ? 0.239 4.717 -7.786 1.00 97.44 89 GLN A O 1
ATOM 658 N N . PRO A 1 90 ? 2.184 4.166 -6.765 1.00 97.38 90 PRO A N 1
ATOM 659 C CA . PRO A 1 90 ? 2.999 4.924 -7.696 1.00 97.38 90 PRO A CA 1
ATOM 660 C C . PRO A 1 90 ? 2.893 4.384 -9.131 1.00 97.38 90 PRO A C 1
ATOM 662 O O . PRO A 1 90 ? 2.761 3.176 -9.350 1.00 97.38 90 PRO A O 1
ATOM 665 N N . MET A 1 91 ? 2.925 5.276 -10.123 1.00 95.69 91 MET A N 1
ATOM 666 C CA . MET A 1 91 ? 2.672 4.902 -11.523 1.00 95.69 91 MET A CA 1
ATOM 667 C C . MET A 1 91 ? 3.895 4.321 -12.232 1.00 95.69 91 MET A C 1
ATOM 669 O O . MET A 1 91 ? 3.728 3.421 -13.061 1.00 95.69 91 MET A O 1
ATOM 673 N N . CYS A 1 92 ? 5.090 4.814 -11.905 1.00 96.25 92 CYS A N 1
ATOM 674 C CA . CYS A 1 92 ? 6.360 4.386 -12.485 1.00 96.25 92 CYS A CA 1
ATOM 675 C C . CYS A 1 92 ? 7.359 3.926 -11.424 1.00 96.25 92 CYS A C 1
ATOM 677 O O . CYS A 1 92 ? 7.249 4.244 -10.241 1.00 96.25 92 CYS A O 1
ATOM 679 N N . ALA A 1 93 ? 8.377 3.182 -11.860 1.00 93.62 93 ALA A N 1
ATOM 680 C CA . ALA A 1 93 ? 9.505 2.848 -11.002 1.00 93.62 93 ALA A CA 1
ATOM 681 C C . ALA A 1 93 ? 10.158 4.127 -10.459 1.00 93.62 93 ALA A C 1
ATOM 683 O O . ALA A 1 93 ? 10.509 5.016 -11.236 1.00 93.62 93 ALA A O 1
ATOM 684 N N . ASN A 1 94 ? 10.373 4.175 -9.143 1.00 89.94 94 ASN A N 1
ATOM 685 C CA . ASN A 1 94 ? 10.917 5.328 -8.413 1.00 89.94 94 ASN A CA 1
ATOM 686 C C . ASN A 1 94 ? 10.044 6.597 -8.431 1.00 89.94 94 ASN A C 1
ATOM 688 O O . ASN A 1 94 ? 10.522 7.651 -8.013 1.00 89.94 94 ASN A O 1
ATOM 692 N N . ASP A 1 95 ? 8.787 6.521 -8.882 1.00 95.44 95 ASP A N 1
ATOM 693 C CA . ASP A 1 95 ? 7.853 7.625 -8.677 1.00 95.44 95 ASP A CA 1
ATOM 694 C C . ASP A 1 95 ? 7.503 7.758 -7.196 1.00 95.44 95 ASP A C 1
ATOM 696 O O . ASP A 1 95 ? 7.336 6.768 -6.481 1.00 95.44 95 ASP A O 1
ATOM 700 N N . SER A 1 96 ? 7.283 9.003 -6.786 1.00 97.19 96 SER A N 1
ATOM 701 C CA . SER A 1 96 ? 6.735 9.364 -5.481 1.00 97.19 96 SER A CA 1
ATOM 702 C C . SER A 1 96 ? 5.350 9.975 -5.632 1.00 97.19 96 SER A C 1
ATOM 704 O O . SER A 1 96 ? 5.097 11.023 -5.075 1.00 97.19 96 SER A O 1
ATOM 706 N N . ASN A 1 97 ? 4.467 9.395 -6.446 1.00 96.69 97 ASN A N 1
ATOM 707 C CA . ASN A 1 97 ? 3.087 9.878 -6.631 1.00 96.69 97 ASN A CA 1
ATOM 708 C C . ASN A 1 97 ? 2.040 8.944 -5.996 1.00 96.69 97 ASN A C 1
ATOM 710 O O . ASN A 1 97 ? 0.844 9.064 -6.270 1.00 96.69 97 ASN A O 1
ATOM 714 N N . GLY A 1 98 ? 2.476 8.022 -5.133 1.00 98.19 98 GLY A N 1
ATOM 715 C CA . GLY A 1 98 ? 1.583 7.187 -4.341 1.00 98.19 98 GLY A CA 1
ATOM 716 C C . GLY A 1 98 ? 0.856 7.982 -3.253 1.00 98.19 98 GLY A C 1
ATOM 717 O O . GLY A 1 98 ? 1.272 9.073 -2.854 1.00 98.19 98 GLY A O 1
ATOM 718 N N . SER A 1 99 ? -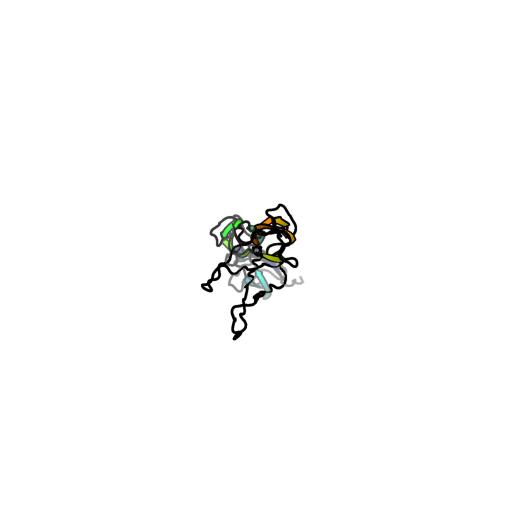0.262 7.445 -2.759 1.00 98.56 99 SER A N 1
ATOM 719 C CA . SER A 1 99 ? -0.982 8.033 -1.624 1.00 98.56 99 SER A CA 1
ATOM 720 C C . SER A 1 99 ? -1.829 7.023 -0.851 1.00 98.56 99 SER A C 1
ATOM 722 O O . SER A 1 99 ? -2.265 6.009 -1.395 1.00 98.56 99 SER A O 1
ATOM 724 N N . VAL A 1 100 ? -2.107 7.332 0.417 1.00 98.75 100 VAL A N 1
ATOM 725 C CA . VAL A 1 100 ? -3.078 6.609 1.253 1.00 98.75 100 VAL A CA 1
ATOM 726 C C . VAL A 1 100 ? -3.976 7.624 1.941 1.00 98.75 100 VAL A C 1
ATOM 728 O O . VAL A 1 100 ? -3.474 8.491 2.648 1.00 98.75 100 VAL A O 1
ATOM 731 N N . SER A 1 101 ? -5.290 7.518 1.746 1.00 98.50 101 SER A N 1
ATOM 732 C CA . SER A 1 101 ? -6.300 8.367 2.396 1.00 98.50 101 SER A CA 1
ATOM 733 C C . SER A 1 101 ? -7.153 7.534 3.338 1.00 98.50 101 SER A C 1
ATOM 735 O O . SER A 1 101 ? -7.680 6.505 2.919 1.00 98.50 101 SER A O 1
ATOM 737 N N . LEU A 1 102 ? -7.307 7.972 4.585 1.00 98.50 102 LEU A N 1
ATOM 738 C CA . LEU A 1 102 ? -8.041 7.245 5.618 1.00 98.50 102 LEU A CA 1
ATOM 739 C C . LEU A 1 102 ? -9.435 7.827 5.842 1.00 98.50 102 LEU A C 1
ATOM 741 O O . LEU A 1 102 ? -9.664 9.030 5.732 1.00 98.50 102 LEU A O 1
ATOM 745 N N . THR A 1 103 ? -10.374 6.967 6.219 1.00 97.81 103 THR A N 1
ATOM 746 C CA . THR A 1 103 ? -11.717 7.359 6.657 1.00 97.81 103 THR A CA 1
ATOM 747 C C . THR A 1 103 ? -12.086 6.564 7.910 1.00 97.81 103 THR A C 1
ATOM 749 O O . THR A 1 103 ? -12.519 5.407 7.803 1.00 97.81 103 THR A O 1
ATOM 752 N N . PRO A 1 104 ? -11.865 7.147 9.106 1.00 95.62 104 PRO A N 1
ATOM 753 C CA . PRO A 1 104 ? -12.294 6.565 10.370 1.00 95.62 104 PRO A CA 1
ATOM 754 C C . PRO A 1 104 ? -13.821 6.541 10.503 1.00 95.62 104 PRO A C 1
ATOM 756 O O . PRO A 1 104 ? -14.520 7.432 10.031 1.00 95.62 104 PRO A O 1
ATOM 759 N N . THR A 1 105 ? -14.333 5.515 11.171 1.00 91.12 105 THR A N 1
ATOM 760 C CA . THR A 1 105 ? -15.750 5.278 11.469 1.00 91.12 105 THR A CA 1
ATOM 761 C C . THR A 1 105 ? -15.871 4.606 12.838 1.00 91.12 105 THR A C 1
ATOM 763 O O . THR A 1 105 ? -14.911 4.016 13.336 1.00 91.12 105 THR A O 1
ATOM 766 N N . ASN A 1 106 ? -17.050 4.684 13.463 1.00 86.75 106 ASN A N 1
ATOM 767 C CA . ASN A 1 106 ? -17.346 4.024 14.745 1.00 86.75 106 ASN A CA 1
ATOM 768 C C . ASN A 1 106 ? -16.436 4.427 15.931 1.00 86.75 106 ASN A C 1
ATOM 770 O O . ASN A 1 106 ? -16.337 3.685 16.906 1.00 86.75 106 ASN A O 1
ATOM 774 N N . GLY A 1 107 ? -15.800 5.603 15.868 1.00 86.81 107 GLY A N 1
ATOM 775 C CA . GLY A 1 107 ? -15.068 6.225 16.981 1.00 86.81 107 GLY A CA 1
ATOM 776 C C . GLY A 1 107 ? -15.461 7.689 17.183 1.00 86.81 107 GLY A C 1
ATOM 777 O O . GLY A 1 107 ? -16.157 8.264 16.344 1.00 86.81 107 GLY A O 1
ATOM 778 N N . ALA A 1 108 ? -15.010 8.303 18.273 1.00 88.12 108 ALA A N 1
ATOM 779 C CA . ALA A 1 108 ? -15.362 9.677 18.637 1.00 88.12 108 ALA A CA 1
ATOM 780 C C . ALA A 1 108 ? -14.464 10.729 17.955 1.00 88.12 108 ALA A C 1
ATOM 782 O O . ALA A 1 108 ? -13.245 10.695 18.079 1.00 88.12 108 ALA A O 1
ATOM 783 N N . SER A 1 109 ? -15.059 11.712 17.277 1.00 90.12 109 SER A N 1
ATOM 784 C CA . SER A 1 109 ? -14.327 12.858 16.709 1.00 90.12 109 SER A CA 1
ATOM 785 C C . SER A 1 109 ? -13.873 13.845 17.804 1.00 90.12 109 SER A C 1
ATOM 787 O O . SER A 1 109 ? -14.619 14.029 18.769 1.00 90.12 109 SER A O 1
ATOM 789 N N . PRO A 1 110 ? -12.733 14.559 17.649 1.00 95.00 110 PRO A N 1
ATOM 790 C CA . PRO A 1 110 ? -11.775 14.502 16.534 1.00 95.00 110 PRO A CA 1
ATOM 791 C C . PRO A 1 110 ? -10.857 13.270 16.552 1.00 95.00 110 PRO A C 1
ATOM 793 O O . PRO A 1 110 ? -10.637 12.661 17.595 1.00 95.00 110 PRO A O 1
ATOM 796 N N . TYR A 1 111 ? -10.292 12.941 15.386 1.00 96.06 111 TYR A N 1
ATOM 797 C CA . TYR A 1 111 ? -9.289 11.883 15.226 1.00 96.06 111 TYR A CA 1
ATOM 798 C C . TYR A 1 111 ? -7.882 12.469 15.088 1.00 96.06 111 TYR A C 1
ATOM 800 O O . TYR A 1 111 ? -7.705 13.516 14.463 1.00 96.06 111 TYR A O 1
ATOM 808 N N . THR A 1 112 ? -6.887 11.762 15.613 1.00 97.88 112 THR A N 1
ATOM 809 C CA . THR A 1 112 ? -5.463 12.037 15.410 1.00 97.88 112 THR A CA 1
ATOM 810 C C . THR A 1 112 ? -4.802 10.901 14.638 1.00 97.88 112 THR A C 1
ATOM 812 O O . THR A 1 112 ? -5.222 9.743 14.722 1.00 97.88 112 THR A O 1
ATOM 815 N N . TYR A 1 113 ? -3.770 11.245 13.870 1.00 98.50 113 TYR A N 1
ATOM 816 C CA . TYR A 1 113 ? -3.032 10.320 13.019 1.00 98.50 113 TYR A CA 1
ATOM 817 C C . TYR A 1 113 ? -1.545 10.440 13.328 1.00 98.50 113 TYR A C 1
ATOM 819 O O . TYR A 1 113 ? -1.033 11.541 13.521 1.00 98.50 113 TYR A O 1
ATOM 827 N N . GLU A 1 114 ? -0.861 9.307 13.362 1.00 98.50 114 GLU A N 1
ATOM 828 C CA . GLU A 1 114 ? 0.587 9.237 13.515 1.00 98.50 114 GLU A CA 1
ATOM 829 C C . GLU A 1 114 ? 1.122 8.224 12.509 1.00 98.50 114 GLU A C 1
ATOM 831 O O . GLU A 1 114 ? 1.001 7.011 12.699 1.00 98.50 114 GLU A O 1
ATOM 836 N N . TRP A 1 115 ? 1.646 8.734 11.398 1.00 98.62 115 TRP A N 1
ATOM 837 C CA . TRP A 1 115 ? 2.238 7.918 10.347 1.00 98.62 115 TRP A CA 1
ATOM 838 C C . TRP A 1 115 ? 3.716 7.629 10.622 1.00 98.62 115 TRP A C 1
ATOM 840 O O . TRP A 1 115 ? 4.430 8.454 11.187 1.00 98.62 115 TRP A O 1
ATOM 850 N N . SER A 1 116 ? 4.221 6.497 10.126 1.00 98.56 116 SER A N 1
ATOM 851 C CA . SER A 1 116 ? 5.644 6.131 10.217 1.00 98.56 116 SER A CA 1
ATOM 852 C C . SER A 1 116 ? 6.595 7.119 9.541 1.00 98.56 116 SER A C 1
ATOM 854 O O . SER A 1 116 ? 7.778 7.145 9.868 1.00 98.56 116 SER A O 1
ATOM 856 N N . ASN A 1 117 ? 6.101 7.929 8.602 1.00 97.31 117 ASN A N 1
ATOM 857 C CA . ASN A 1 117 ? 6.860 9.001 7.957 1.00 97.31 117 ASN A CA 1
ATOM 858 C C . ASN A 1 117 ? 6.780 10.344 8.717 1.00 97.31 117 ASN A C 1
ATOM 860 O O . ASN A 1 117 ? 7.307 11.342 8.234 1.00 97.31 117 ASN A O 1
ATOM 864 N N . GLY A 1 118 ? 6.111 10.382 9.874 1.00 97.88 118 GLY A N 1
ATOM 865 C CA . GLY A 1 118 ? 5.946 11.569 10.714 1.00 97.88 118 GLY A CA 1
ATOM 866 C C . GLY A 1 118 ? 4.771 12.479 10.342 1.00 97.88 118 GLY A C 1
ATOM 867 O O . GLY A 1 118 ? 4.547 13.473 11.030 1.00 97.88 118 GLY A O 1
ATOM 868 N N . THR A 1 119 ? 4.007 12.174 9.288 1.00 98.12 119 THR A N 1
ATOM 869 C CA . THR A 1 119 ? 2.793 12.930 8.943 1.00 98.12 119 THR A CA 1
ATOM 870 C C . THR A 1 119 ? 1.703 12.728 10.004 1.00 98.12 119 THR A C 1
ATOM 872 O O . THR A 1 119 ? 1.564 11.641 10.570 1.00 98.12 119 THR A O 1
ATOM 875 N N . THR A 1 120 ? 0.898 13.765 10.248 1.00 98.12 120 THR A N 1
ATOM 876 C CA . THR A 1 120 ? -0.208 13.751 11.225 1.00 98.12 120 THR A CA 1
ATOM 877 C C . THR A 1 120 ? -1.592 13.983 10.611 1.00 98.12 120 THR A C 1
ATOM 879 O O . THR A 1 120 ? -2.591 14.058 11.328 1.00 98.12 120 THR A O 1
ATOM 882 N N . ASP A 1 121 ? -1.667 14.062 9.283 1.00 98.12 121 ASP A N 1
ATOM 883 C CA . ASP A 1 121 ? -2.912 14.197 8.531 1.00 98.12 121 ASP A CA 1
ATOM 884 C C . ASP A 1 121 ? -3.601 12.844 8.294 1.00 98.12 121 ASP A C 1
ATOM 886 O O . ASP A 1 121 ? -2.990 11.771 8.330 1.00 98.12 121 ASP A O 1
ATOM 890 N N . SER A 1 122 ? -4.893 12.891 7.954 1.00 98.00 122 SER A N 1
ATOM 891 C CA . SER A 1 122 ? -5.678 11.707 7.565 1.00 98.00 122 SER A CA 1
ATOM 892 C C . SER A 1 122 ? -5.222 11.068 6.249 1.00 98.00 122 SER A C 1
ATOM 894 O O . SER A 1 122 ? -5.736 10.019 5.852 1.00 98.00 122 SER A O 1
ATOM 896 N N . ARG A 1 123 ? -4.276 11.698 5.552 1.00 98.19 123 ARG A N 1
ATOM 897 C CA . ARG A 1 123 ? -3.771 11.277 4.254 1.00 98.19 123 ARG A CA 1
ATOM 898 C C . ARG A 1 123 ? -2.269 11.518 4.157 1.00 98.19 123 ARG A C 1
ATOM 900 O O . ARG A 1 123 ? -1.785 12.560 4.579 1.00 98.19 123 ARG A O 1
ATOM 907 N N . ILE A 1 124 ? -1.573 10.593 3.502 1.00 98.62 124 ILE A N 1
ATOM 908 C CA . ILE A 1 124 ? -0.236 10.817 2.940 1.00 98.62 124 ILE A CA 1
ATOM 909 C C . ILE A 1 124 ? -0.339 10.892 1.414 1.00 98.62 124 ILE A C 1
ATOM 911 O O . ILE A 1 124 ? -1.060 10.099 0.800 1.00 98.62 124 ILE A O 1
ATOM 915 N N . THR A 1 125 ? 0.348 11.852 0.799 1.00 98.25 125 THR A N 1
ATOM 916 C CA . THR A 1 125 ? 0.480 12.008 -0.659 1.00 98.25 125 THR A CA 1
ATOM 917 C C . THR A 1 125 ? 1.932 12.164 -1.044 1.00 98.25 125 THR A C 1
ATOM 919 O O . THR A 1 125 ? 2.779 12.421 -0.193 1.00 98.25 125 THR A O 1
ATOM 922 N N . ASP A 1 126 ? 2.189 12.017 -2.337 1.00 97.56 126 ASP A N 1
ATOM 923 C CA . ASP A 1 126 ? 3.493 12.242 -2.941 1.00 97.56 126 ASP A CA 1
ATOM 924 C C . ASP A 1 126 ? 4.599 11.391 -2.293 1.00 97.56 126 ASP A C 1
ATOM 926 O O . ASP A 1 126 ? 5.730 11.826 -2.064 1.00 97.56 126 ASP A O 1
ATOM 930 N N . VAL A 1 127 ? 4.236 10.147 -1.968 1.00 97.94 127 VAL A N 1
ATOM 931 C CA . VAL A 1 127 ? 5.120 9.170 -1.340 1.00 97.94 127 VAL A CA 1
ATOM 932 C C . VAL A 1 127 ? 5.551 8.089 -2.340 1.00 97.94 127 VAL A C 1
ATOM 934 O O . VAL A 1 127 ? 4.753 7.701 -3.203 1.00 97.94 127 VAL A O 1
ATOM 937 N N . PRO A 1 128 ? 6.805 7.605 -2.260 1.00 97.88 128 PRO A N 1
ATOM 938 C CA . PRO A 1 128 ? 7.289 6.503 -3.086 1.00 97.88 128 PRO A CA 1
ATOM 939 C C . PRO A 1 128 ? 6.694 5.157 -2.668 1.00 97.88 128 PRO A C 1
ATOM 941 O O . PRO A 1 128 ? 5.890 5.053 -1.739 1.00 97.88 128 PRO A O 1
ATOM 944 N N . GLU A 1 129 ? 7.110 4.098 -3.363 1.00 97.50 129 GLU A N 1
ATOM 945 C CA . GLU A 1 129 ? 6.922 2.745 -2.850 1.00 97.50 129 GLU A CA 1
ATOM 946 C C . GLU A 1 129 ? 7.549 2.583 -1.461 1.00 97.50 129 GLU A C 1
ATOM 948 O O . GLU A 1 129 ? 8.570 3.188 -1.125 1.00 97.50 129 GLU A O 1
ATOM 953 N N . GLY A 1 130 ? 6.913 1.765 -0.633 1.00 97.81 130 GLY A N 1
ATOM 954 C CA . GLY A 1 130 ? 7.290 1.623 0.762 1.00 97.81 130 GLY A CA 1
ATOM 955 C C . GLY A 1 130 ? 6.162 1.067 1.615 1.00 97.81 130 GLY A C 1
ATOM 956 O O . GLY A 1 130 ? 5.036 0.870 1.164 1.00 97.81 130 GLY A O 1
ATOM 957 N N . THR A 1 131 ? 6.473 0.799 2.880 1.00 98.38 131 THR A N 1
ATOM 958 C CA . THR A 1 131 ? 5.479 0.373 3.869 1.00 98.38 131 THR A CA 1
ATOM 959 C C . THR A 1 131 ? 5.223 1.505 4.852 1.00 98.38 131 THR A C 1
ATOM 961 O O . THR A 1 131 ? 6.140 1.978 5.522 1.00 98.38 131 THR A O 1
ATOM 964 N N . TYR A 1 132 ? 3.963 1.918 4.942 1.00 98.56 132 TYR A N 1
ATOM 965 C CA . TYR A 1 132 ? 3.497 3.010 5.783 1.00 98.56 132 TYR A CA 1
ATOM 966 C C . TYR A 1 132 ? 2.610 2.448 6.883 1.00 98.56 132 TYR A C 1
ATOM 968 O O . TYR A 1 132 ? 1.570 1.843 6.608 1.00 98.56 132 TYR A O 1
ATOM 976 N N . THR A 1 133 ? 3.023 2.637 8.133 1.00 98.56 133 THR A N 1
ATOM 977 C CA . THR A 1 133 ? 2.185 2.321 9.288 1.00 98.56 133 THR A CA 1
ATOM 978 C C . THR A 1 133 ? 1.530 3.593 9.791 1.00 98.56 133 THR A C 1
ATOM 980 O O . THR A 1 133 ? 2.108 4.674 9.694 1.00 98.56 133 THR A O 1
ATOM 983 N N . VAL A 1 134 ? 0.307 3.478 10.295 1.00 98.62 134 VAL A N 1
ATOM 984 C CA . VAL A 1 134 ? -0.419 4.604 10.882 1.00 98.62 134 VAL A CA 1
ATOM 985 C C . VAL A 1 134 ? -1.140 4.162 12.130 1.00 98.62 134 VAL A C 1
ATOM 987 O O . VAL A 1 134 ? -1.855 3.159 12.113 1.00 98.62 134 VAL A O 1
ATOM 990 N N . THR A 1 135 ? -0.977 4.930 13.197 1.00 98.00 135 THR A N 1
ATOM 991 C CA . THR A 1 135 ? -1.827 4.837 14.378 1.00 98.00 135 THR A CA 1
ATOM 992 C C . THR A 1 135 ? -2.894 5.914 14.281 1.00 98.00 135 THR A C 1
ATOM 994 O O . THR A 1 135 ? -2.586 7.101 14.227 1.00 98.00 135 THR A O 1
ATOM 997 N N . VAL A 1 136 ? -4.156 5.493 14.239 1.00 97.44 136 VAL A N 1
ATOM 998 C CA . VAL A 1 136 ? -5.313 6.389 14.297 1.00 97.44 136 VAL A CA 1
ATOM 999 C C . VAL A 1 136 ? -5.881 6.315 15.698 1.00 97.44 136 VAL A C 1
ATOM 1001 O O . VAL A 1 136 ? -6.150 5.215 16.184 1.00 97.44 136 VAL A O 1
ATOM 1004 N N . ARG A 1 137 ? -6.070 7.465 16.340 1.00 94.75 137 ARG A N 1
ATOM 1005 C CA . ARG A 1 137 ? -6.680 7.569 17.664 1.00 94.75 137 ARG A CA 1
ATOM 1006 C C . ARG A 1 137 ? -7.888 8.494 17.619 1.00 94.75 137 ARG A C 1
ATOM 1008 O O . ARG A 1 137 ? -7.885 9.489 16.907 1.00 94.75 137 ARG A O 1
ATOM 1015 N N . ASP A 1 138 ? -8.931 8.142 18.352 1.00 93.69 138 ASP A N 1
ATOM 1016 C CA . ASP A 1 138 ? -10.140 8.948 18.489 1.00 93.69 138 ASP A CA 1
ATOM 1017 C C . ASP A 1 138 ? -10.126 9.777 19.790 1.00 93.69 138 ASP A C 1
ATOM 1019 O O . ASP A 1 138 ? -9.253 9.610 20.648 1.00 93.69 138 ASP A O 1
ATOM 1023 N N . ALA A 1 139 ? -11.101 10.669 19.957 1.00 90.56 139 ALA A N 1
ATOM 1024 C CA . ALA A 1 139 ? -11.206 11.535 21.131 1.00 90.56 139 ALA A CA 1
ATOM 1025 C C . ALA A 1 139 ? -11.523 10.782 22.435 1.00 90.56 139 ALA A C 1
ATOM 1027 O O . ALA A 1 139 ? -11.286 11.312 23.518 1.00 90.56 139 ALA A O 1
ATOM 1028 N N . SER A 1 140 ? -12.038 9.550 22.345 1.00 86.94 140 SER A N 1
ATOM 1029 C CA . SER A 1 140 ? -12.256 8.665 23.498 1.00 86.94 140 SER A CA 1
ATOM 1030 C C . SER A 1 140 ? -10.993 7.888 23.889 1.00 86.94 140 SER A C 1
ATOM 1032 O O . SER A 1 140 ? -11.021 7.108 24.835 1.00 86.94 140 SER A O 1
ATOM 1034 N N . GLY A 1 141 ? -9.877 8.090 23.179 1.00 86.81 141 GLY A N 1
ATOM 1035 C CA . GLY A 1 141 ? -8.602 7.432 23.447 1.00 86.81 141 GLY A CA 1
ATOM 1036 C C . GLY A 1 141 ? -8.466 6.044 22.819 1.00 86.81 141 GLY A C 1
ATOM 1037 O O . GLY A 1 141 ? -7.445 5.383 23.030 1.00 86.81 141 GLY A O 1
ATOM 1038 N N . CYS A 1 142 ? -9.437 5.603 22.019 1.00 89.62 142 CYS A N 1
ATOM 1039 C CA . CYS A 1 142 ? -9.355 4.354 21.275 1.00 89.62 142 CYS A CA 1
ATOM 1040 C C . CYS A 1 142 ? -8.353 4.510 20.142 1.00 89.62 142 CYS A C 1
ATOM 1042 O O . CYS A 1 142 ? -8.429 5.474 19.385 1.00 89.62 142 CYS A O 1
ATOM 1044 N N . SER A 1 143 ? -7.460 3.536 19.974 1.00 92.31 143 SER A N 1
ATOM 1045 C CA . SER A 1 143 ? -6.498 3.540 18.876 1.00 92.31 143 SER A CA 1
ATOM 1046 C C . SER A 1 143 ? -6.494 2.240 18.085 1.00 92.31 143 SER A C 1
ATOM 1048 O O . SER A 1 143 ? -6.653 1.155 18.649 1.00 92.31 143 SER A O 1
ATOM 1050 N N . VAL A 1 144 ? -6.250 2.358 16.782 1.00 94.00 144 VAL A N 1
ATOM 1051 C CA . VAL A 1 144 ? -5.975 1.244 15.872 1.00 94.00 144 VAL A CA 1
ATOM 1052 C C . VAL A 1 144 ? -4.702 1.544 15.089 1.00 94.00 144 VAL A C 1
ATOM 1054 O O . VAL A 1 144 ? -4.490 2.677 14.662 1.00 94.00 144 VAL A O 1
ATOM 1057 N N . THR A 1 145 ? -3.862 0.529 14.897 1.00 96.44 145 THR A N 1
ATOM 1058 C CA . THR A 1 145 ? -2.665 0.626 14.057 1.00 96.44 145 THR A CA 1
ATOM 1059 C C . THR A 1 145 ? -2.874 -0.189 12.792 1.00 96.44 145 THR A C 1
ATOM 1061 O O . THR A 1 145 ? -3.295 -1.345 12.848 1.00 96.44 145 THR A O 1
ATOM 1064 N N . LEU A 1 146 ? -2.603 0.429 11.648 1.00 97.69 146 LEU A N 1
ATOM 1065 C CA . LEU A 1 146 ? -2.791 -0.142 10.316 1.00 97.69 146 LEU A CA 1
ATOM 1066 C C . LEU A 1 146 ? -1.475 -0.079 9.550 1.00 97.69 146 LEU A C 1
ATOM 1068 O O . LEU A 1 146 ? -0.582 0.701 9.879 1.00 97.69 146 LEU A O 1
ATOM 1072 N N . THR A 1 147 ? -1.342 -0.915 8.528 1.00 98.38 147 THR A N 1
ATOM 1073 C CA . THR A 1 147 ? -0.156 -0.969 7.670 1.00 98.38 147 THR A CA 1
ATOM 1074 C C . THR A 1 147 ? -0.592 -1.047 6.218 1.00 98.38 147 THR A C 1
ATOM 1076 O O . THR A 1 147 ? -1.423 -1.882 5.865 1.00 98.38 147 THR A O 1
ATOM 1079 N N . TYR A 1 148 ? -0.020 -0.181 5.388 1.00 98.44 148 TYR A N 1
ATOM 1080 C CA . TYR A 1 148 ? -0.270 -0.111 3.955 1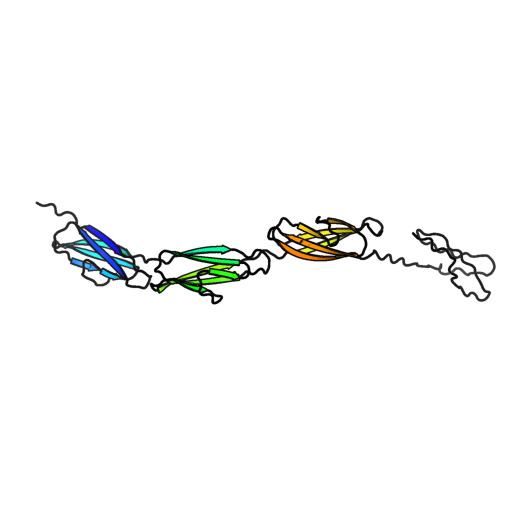.00 98.44 148 TYR A CA 1
ATOM 1081 C C . TYR A 1 148 ? 1.051 -0.231 3.205 1.00 98.44 148 TYR A C 1
ATOM 1083 O O . TYR A 1 148 ? 2.019 0.451 3.536 1.00 98.44 148 TYR A O 1
ATOM 1091 N N . THR A 1 149 ? 1.084 -1.078 2.181 1.00 98.19 149 THR A N 1
ATOM 1092 C CA . THR A 1 149 ? 2.258 -1.245 1.320 1.00 98.19 149 THR A CA 1
ATOM 1093 C C . THR A 1 149 ? 1.971 -0.650 -0.050 1.00 98.19 149 THR A C 1
ATOM 1095 O O . THR A 1 149 ? 1.007 -1.028 -0.722 1.00 98.19 149 THR A O 1
ATOM 1098 N N . LEU A 1 150 ? 2.820 0.291 -0.446 1.00 98.38 150 LEU A N 1
ATOM 1099 C CA . LEU A 1 150 ? 2.872 0.851 -1.783 1.00 98.38 150 LEU A CA 1
ATOM 1100 C C . LEU A 1 150 ? 3.971 0.134 -2.570 1.00 98.38 150 LEU A C 1
ATOM 1102 O O . LEU A 1 150 ? 5.076 -0.047 -2.064 1.00 98.38 150 LEU A O 1
ATOM 1106 N N . THR A 1 151 ? 3.661 -0.268 -3.795 1.00 96.50 151 THR A N 1
ATOM 1107 C CA . THR A 1 151 ? 4.544 -0.989 -4.715 1.00 96.50 151 THR A CA 1
ATOM 1108 C C . THR A 1 151 ? 4.559 -0.282 -6.059 1.00 96.50 151 THR A C 1
ATOM 1110 O O . THR A 1 151 ? 3.486 -0.007 -6.606 1.00 96.50 151 THR A O 1
ATOM 1113 N N . SER A 1 152 ? 5.742 -0.062 -6.624 1.00 94.50 152 SER A N 1
ATOM 1114 C CA . SER A 1 152 ? 5.878 0.470 -7.978 1.00 94.50 152 SER A CA 1
ATOM 1115 C C . SER A 1 152 ? 6.013 -0.656 -9.011 1.00 94.50 152 SER A C 1
ATOM 1117 O O . SER A 1 152 ? 6.441 -1.767 -8.685 1.00 94.50 152 SER A O 1
ATOM 1119 N N . PRO A 1 153 ? 5.673 -0.409 -10.289 1.00 93.00 153 PRO A N 1
ATOM 1120 C CA . PRO A 1 153 ? 6.041 -1.317 -11.369 1.00 93.00 153 PRO A CA 1
ATOM 1121 C C . PRO A 1 153 ? 7.564 -1.430 -11.510 1.00 93.00 153 PRO A C 1
ATOM 1123 O O . PRO A 1 153 ? 8.299 -0.496 -11.190 1.00 93.00 153 PRO A O 1
ATOM 1126 N N . ASN A 1 154 ? 8.040 -2.538 -12.085 1.00 94.94 154 ASN A N 1
ATOM 1127 C CA . ASN A 1 154 ? 9.447 -2.671 -12.475 1.00 94.94 154 ASN A CA 1
ATOM 1128 C C . ASN A 1 154 ? 9.842 -1.566 -13.465 1.00 94.94 154 ASN A C 1
ATOM 1130 O O . ASN A 1 154 ? 9.042 -1.177 -14.317 1.00 94.94 154 ASN A O 1
ATOM 1134 N N . SER A 1 155 ? 11.092 -1.108 -13.419 1.00 96.12 155 SER A N 1
ATOM 1135 C CA . SER A 1 155 ? 11.601 -0.136 -14.389 1.00 96.12 155 SER A CA 1
ATOM 1136 C C . SER A 1 155 ? 11.629 -0.711 -15.807 1.00 96.12 155 SER A C 1
ATOM 1138 O O . SER A 1 155 ? 11.881 -1.900 -16.021 1.00 96.12 155 SER A O 1
ATOM 1140 N N . ILE A 1 156 ? 11.374 0.146 -16.798 1.00 97.75 156 ILE A N 1
ATOM 1141 C CA . ILE A 1 156 ? 11.498 -0.231 -18.207 1.00 97.75 156 ILE A CA 1
ATOM 1142 C C . ILE A 1 156 ? 12.979 -0.464 -18.513 1.00 97.75 156 ILE A C 1
ATOM 1144 O O . ILE A 1 156 ? 13.819 0.408 -18.301 1.00 97.75 156 ILE A O 1
ATOM 1148 N N . THR A 1 157 ? 13.290 -1.634 -19.058 1.00 97.88 157 THR A N 1
ATOM 1149 C CA . THR A 1 157 ? 14.617 -2.002 -19.552 1.00 97.88 157 THR A CA 1
ATOM 1150 C C . THR A 1 157 ? 14.541 -2.263 -21.050 1.00 97.88 157 THR A C 1
ATOM 1152 O O . THR A 1 157 ? 13.631 -2.945 -21.518 1.00 97.88 157 THR A O 1
ATOM 1155 N N . ILE A 1 158 ? 15.506 -1.726 -21.801 1.00 98.38 158 ILE A N 1
ATOM 1156 C CA . ILE A 1 158 ? 15.579 -1.849 -23.260 1.00 98.38 158 ILE A CA 1
ATOM 1157 C C . ILE A 1 158 ? 16.883 -2.563 -23.637 1.00 98.38 158 ILE A C 1
ATOM 1159 O O . ILE A 1 158 ? 17.988 -2.058 -23.389 1.00 98.38 158 ILE A O 1
ATOM 1163 N N . ALA A 1 159 ? 16.750 -3.725 -24.271 1.00 97.56 159 ALA A N 1
ATOM 1164 C CA . ALA A 1 159 ? 17.826 -4.402 -24.984 1.00 97.56 159 ALA A CA 1
ATOM 1165 C C . ALA A 1 159 ? 17.718 -4.096 -26.484 1.00 97.56 159 ALA A C 1
ATOM 1167 O O . ALA A 1 159 ? 16.620 -4.041 -27.030 1.00 97.56 159 ALA A O 1
ATOM 1168 N N . ALA A 1 160 ? 18.851 -3.895 -27.155 1.00 96.00 160 ALA A N 1
ATOM 1169 C CA . ALA A 1 160 ? 18.897 -3.625 -28.587 1.00 96.00 160 ALA A CA 1
ATOM 1170 C C . ALA A 1 160 ? 19.661 -4.746 -29.288 1.00 96.00 160 ALA A C 1
ATOM 1172 O O . ALA A 1 160 ? 20.860 -4.912 -29.075 1.00 96.00 160 ALA A O 1
ATOM 1173 N N . ASN A 1 161 ? 18.959 -5.508 -30.120 1.00 95.19 161 ASN A N 1
ATOM 1174 C CA . ASN A 1 161 ? 19.550 -6.580 -30.908 1.00 95.19 161 ASN A CA 1
ATOM 1175 C C . ASN A 1 161 ? 19.862 -6.048 -32.305 1.00 95.19 161 ASN A C 1
ATOM 1177 O O . ASN A 1 161 ? 18.943 -5.734 -33.065 1.00 95.19 161 ASN A O 1
ATOM 1181 N N . ILE A 1 162 ? 21.150 -5.936 -32.622 1.00 91.88 162 ILE A N 1
ATOM 1182 C CA . ILE A 1 162 ? 21.639 -5.466 -33.919 1.00 91.88 162 ILE A CA 1
ATOM 1183 C C . ILE A 1 162 ? 21.887 -6.685 -34.810 1.00 91.88 162 ILE A C 1
ATOM 1185 O O . ILE A 1 162 ? 22.480 -7.670 -34.377 1.00 91.88 162 ILE A O 1
ATOM 1189 N N . SER A 1 163 ? 21.436 -6.623 -36.056 1.00 88.31 163 SER A N 1
ATOM 1190 C CA . SER A 1 163 ? 21.720 -7.634 -37.079 1.00 88.31 163 SER A CA 1
ATOM 1191 C C . SER A 1 163 ? 22.009 -6.956 -38.410 1.00 88.31 163 SER A C 1
ATOM 1193 O O . SER A 1 163 ? 21.526 -5.849 -38.650 1.00 88.31 163 SER A O 1
ATOM 1195 N N . ASN A 1 164 ? 22.787 -7.613 -39.267 1.00 80.88 164 ASN A N 1
ATOM 1196 C CA . ASN A 1 164 ? 23.117 -7.108 -40.593 1.00 80.88 164 ASN A CA 1
ATOM 1197 C C . ASN A 1 164 ? 22.606 -8.043 -41.701 1.00 80.88 164 ASN A C 1
ATOM 1199 O O . ASN A 1 164 ? 22.500 -9.255 -41.496 1.00 80.88 164 ASN A O 1
ATOM 1203 N N . GLY A 1 165 ? 22.272 -7.482 -42.865 1.00 62.69 165 GLY A N 1
ATOM 1204 C CA . GLY A 1 165 ? 22.070 -8.251 -44.092 1.00 62.69 165 GLY A CA 1
ATOM 1205 C C . GLY A 1 165 ? 23.405 -8.780 -44.622 1.00 62.69 165 GLY A C 1
ATOM 1206 O O . GLY A 1 165 ? 24.453 -8.193 -44.368 1.00 62.69 165 GLY A O 1
ATOM 1207 N N . ALA A 1 166 ? 23.387 -9.912 -45.330 1.00 55.44 166 ALA A N 1
ATOM 1208 C CA . ALA A 1 166 ? 24.604 -10.512 -45.874 1.00 55.44 166 ALA A CA 1
ATOM 1209 C C . ALA A 1 166 ? 25.407 -9.487 -46.704 1.00 55.44 166 ALA A C 1
ATOM 1211 O O . ALA A 1 166 ? 24.848 -8.857 -47.601 1.00 55.44 166 ALA A O 1
ATOM 1212 N N . CYS A 1 167 ? 26.705 -9.378 -46.396 1.00 52.59 167 CYS A N 1
ATOM 1213 C CA . CYS A 1 167 ? 27.713 -8.528 -47.046 1.00 52.59 167 CYS A CA 1
ATOM 1214 C C . CYS A 1 167 ? 27.787 -7.047 -46.631 1.00 52.59 167 CYS A C 1
ATOM 1216 O O . CYS A 1 167 ? 28.064 -6.225 -47.496 1.00 52.59 167 CYS A O 1
ATOM 1218 N N . GLY A 1 168 ? 27.633 -6.700 -45.345 1.00 53.97 168 GLY A N 1
ATOM 1219 C CA . GLY A 1 168 ? 28.369 -5.570 -44.741 1.00 53.97 168 GLY A CA 1
ATOM 1220 C C . GLY A 1 168 ? 28.125 -4.157 -45.283 1.00 53.97 168 GLY A C 1
ATOM 1221 O O . GLY A 1 168 ? 28.768 -3.222 -44.819 1.00 53.97 168 GLY A O 1
ATOM 1222 N N . ALA A 1 169 ? 27.244 -3.984 -46.268 1.00 57.25 169 ALA A N 1
ATOM 1223 C CA . ALA A 1 169 ? 27.082 -2.725 -46.970 1.00 57.25 169 ALA A CA 1
ATOM 1224 C C . ALA A 1 169 ? 26.379 -1.711 -46.065 1.00 57.25 169 ALA A C 1
ATOM 1226 O O . ALA A 1 169 ? 25.362 -2.027 -45.432 1.00 57.25 169 ALA A O 1
ATOM 1227 N N . ASP A 1 170 ? 26.907 -0.488 -46.032 1.00 65.88 170 ASP A N 1
ATOM 1228 C CA . ASP A 1 170 ? 26.277 0.632 -45.343 1.00 65.88 170 ASP A CA 1
ATOM 1229 C C . ASP A 1 170 ? 24.795 0.733 -45.732 1.00 65.88 170 ASP A C 1
ATOM 1231 O O . ASP A 1 170 ? 24.434 0.686 -46.909 1.00 65.88 170 ASP A O 1
ATOM 1235 N N . GLY A 1 171 ? 23.919 0.852 -44.733 1.00 70.50 171 GLY A N 1
ATOM 1236 C CA . GLY A 1 171 ? 22.475 0.945 -44.953 1.00 70.50 171 GLY A CA 1
ATOM 1237 C C . GLY A 1 171 ? 21.718 -0.384 -44.891 1.00 70.50 171 GLY A C 1
ATOM 1238 O O . GLY A 1 171 ? 20.549 -0.405 -45.260 1.00 70.50 171 GLY A O 1
ATOM 1239 N N . SER A 1 172 ? 22.326 -1.489 -44.437 1.00 82.94 172 SER A N 1
ATOM 1240 C CA . SER A 1 172 ? 21.654 -2.800 -44.320 1.00 82.94 172 SER A CA 1
ATOM 1241 C C . SER A 1 172 ? 21.406 -3.286 -42.882 1.00 82.94 172 SER A C 1
ATOM 1243 O O . SER A 1 172 ? 20.755 -4.321 -42.681 1.00 82.94 172 SER A O 1
ATOM 1245 N N . TYR A 1 173 ? 21.809 -2.512 -41.867 1.00 89.50 173 TYR A N 1
ATOM 1246 C CA . TYR A 1 173 ? 21.610 -2.884 -40.467 1.00 89.50 173 TYR A CA 1
ATOM 1247 C C . TYR A 1 173 ? 20.136 -2.819 -40.048 1.00 89.50 173 TYR A C 1
ATOM 1249 O O . TYR A 1 173 ? 19.347 -1.974 -40.490 1.00 89.50 173 TYR A O 1
ATOM 1257 N N . LYS A 1 174 ? 19.773 -3.717 -39.134 1.00 92.69 174 LYS A N 1
ATOM 1258 C CA . LYS A 1 174 ? 18.481 -3.782 -38.451 1.00 92.69 174 LYS A CA 1
ATOM 1259 C C . LYS A 1 174 ? 18.706 -3.751 -36.949 1.00 92.69 174 LYS A C 1
ATOM 1261 O O . LYS A 1 174 ? 19.592 -4.438 -36.442 1.00 92.69 174 LYS A O 1
ATOM 1266 N N . VAL A 1 175 ? 17.861 -3.013 -36.241 1.00 95.88 175 VAL A N 1
ATOM 1267 C CA . VAL A 1 175 ? 17.863 -2.961 -34.776 1.00 95.88 175 VAL A CA 1
ATOM 1268 C C . VAL A 1 175 ? 16.483 -3.350 -34.279 1.00 95.88 175 VAL A C 1
ATOM 1270 O O . VAL A 1 175 ? 15.494 -2.735 -34.664 1.00 95.88 175 VAL A O 1
ATOM 1273 N N . ASN A 1 176 ? 16.412 -4.362 -33.419 1.00 96.56 176 ASN A N 1
ATOM 1274 C CA . ASN A 1 176 ? 15.191 -4.745 -32.719 1.00 96.56 176 ASN A CA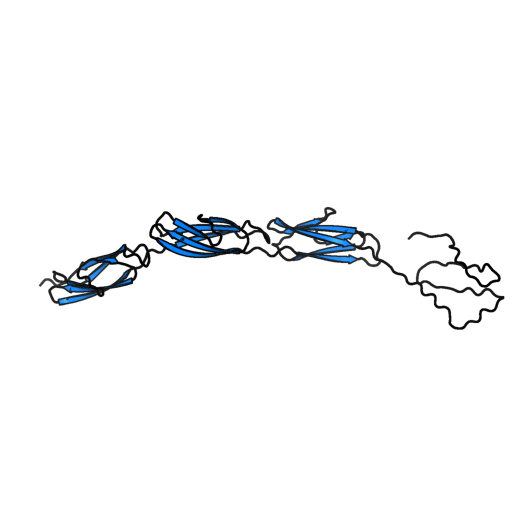 1
ATOM 1275 C C . ASN A 1 176 ? 15.304 -4.361 -31.238 1.00 96.56 176 ASN A C 1
ATOM 1277 O O . ASN A 1 176 ? 16.148 -4.909 -30.523 1.00 96.56 176 ASN A O 1
ATOM 1281 N N . ALA A 1 177 ? 14.464 -3.431 -30.787 1.00 97.62 177 ALA A N 1
ATOM 1282 C CA . ALA A 1 177 ? 14.342 -3.068 -29.383 1.00 97.62 177 ALA A CA 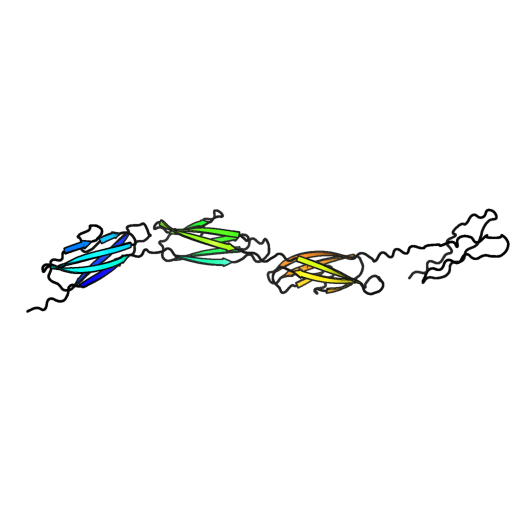1
ATOM 1283 C C . ALA A 1 177 ? 13.436 -4.073 -28.659 1.00 97.62 177 ALA A C 1
ATOM 1285 O O . ALA A 1 177 ? 12.242 -4.176 -28.939 1.00 97.62 177 ALA A O 1
ATOM 1286 N N . VAL A 1 178 ? 14.010 -4.802 -27.706 1.00 97.38 178 VAL A N 1
ATOM 1287 C CA . VAL A 1 178 ? 13.305 -5.741 -26.832 1.00 97.38 178 VAL A CA 1
ATOM 1288 C C . VAL A 1 178 ? 13.126 -5.084 -25.470 1.00 97.38 178 VAL A C 1
ATOM 1290 O O . VAL A 1 178 ? 14.103 -4.708 -24.822 1.00 97.38 178 VAL A O 1
ATOM 1293 N N . VAL A 1 179 ? 11.870 -4.931 -25.055 1.00 97.88 179 VAL A N 1
ATOM 1294 C CA . VAL A 1 179 ? 11.484 -4.202 -23.842 1.00 97.88 179 VAL A CA 1
ATOM 1295 C C . VAL A 1 179 ? 10.978 -5.170 -22.775 1.00 97.88 179 VAL A C 1
ATOM 1297 O O . VAL A 1 179 ? 10.186 -6.065 -23.069 1.00 97.88 179 VAL A O 1
ATOM 1300 N N . SER A 1 180 ? 11.398 -4.958 -21.530 1.00 96.81 180 SER A N 1
ATOM 1301 C CA . SER A 1 180 ? 10.876 -5.637 -20.336 1.00 96.81 180 SER A CA 1
ATOM 1302 C C . SER A 1 180 ? 10.636 -4.641 -19.198 1.00 96.81 180 SER A C 1
ATOM 1304 O O . SER A 1 180 ? 11.278 -3.595 -19.164 1.00 96.81 180 SER A O 1
ATOM 1306 N N . GLY A 1 181 ? 9.774 -4.983 -18.236 1.00 96.56 181 GLY A N 1
ATOM 1307 C CA . GLY A 1 181 ? 9.375 -4.066 -17.157 1.00 96.56 181 GLY A CA 1
ATOM 1308 C C . GLY A 1 181 ? 8.384 -2.994 -17.626 1.00 96.56 181 GLY A C 1
ATOM 1309 O O . GLY A 1 181 ? 7.940 -3.028 -18.766 1.00 96.56 181 GLY A O 1
ATOM 1310 N N . GLY A 1 182 ? 8.009 -2.058 -16.755 1.00 95.50 182 GLY A N 1
ATOM 1311 C CA . GLY A 1 182 ? 6.909 -1.120 -17.001 1.00 95.50 182 GLY A CA 1
ATOM 1312 C C . GLY A 1 182 ? 5.557 -1.814 -17.207 1.00 95.50 182 GLY A C 1
ATOM 1313 O O . GLY A 1 182 ? 5.380 -2.994 -16.887 1.00 95.50 182 GLY A O 1
ATOM 1314 N N . LYS A 1 183 ? 4.589 -1.068 -17.742 1.00 94.94 183 LYS A N 1
ATOM 1315 C CA . LYS A 1 183 ? 3.234 -1.546 -18.032 1.00 94.94 183 LYS A CA 1
ATOM 1316 C C . LYS A 1 183 ? 2.912 -1.473 -19.532 1.00 94.94 183 LYS A C 1
ATOM 1318 O O . LYS A 1 183 ? 2.732 -0.376 -20.056 1.00 94.94 183 LYS A O 1
ATOM 1323 N N . PRO A 1 184 ? 2.757 -2.605 -20.238 1.00 94.81 184 PRO A N 1
ATOM 1324 C CA . PRO A 1 184 ? 2.389 -2.592 -21.653 1.00 94.81 184 PRO A CA 1
ATOM 1325 C C . PRO A 1 184 ? 0.972 -2.017 -21.887 1.00 94.81 184 PRO A C 1
ATOM 1327 O O . PRO A 1 184 ? 0.141 -2.056 -20.973 1.00 94.81 184 PRO A O 1
ATOM 1330 N N . PRO A 1 185 ? 0.643 -1.556 -23.113 1.00 97.12 185 PRO A N 1
ATOM 1331 C CA . PRO A 1 185 ? 1.487 -1.529 -24.318 1.00 97.12 185 PRO A CA 1
ATOM 1332 C C . PRO A 1 185 ? 2.607 -0.473 -24.284 1.00 97.12 185 PRO A C 1
ATOM 1334 O O . PRO A 1 185 ? 2.547 0.480 -23.515 1.00 97.12 185 PRO A O 1
ATOM 1337 N N . TYR A 1 186 ? 3.611 -0.643 -25.153 1.00 98.00 186 TYR A N 1
ATOM 1338 C CA . TYR A 1 186 ? 4.740 0.284 -25.297 1.00 98.00 186 TYR A CA 1
ATOM 1339 C C . TYR A 1 186 ? 4.655 1.095 -26.592 1.00 98.00 186 TYR A C 1
ATOM 1341 O O . TYR A 1 186 ? 4.296 0.568 -27.646 1.00 98.00 186 TYR A O 1
ATOM 1349 N N . GLN A 1 187 ? 5.061 2.357 -26.514 1.00 98.38 187 GLN A N 1
ATOM 1350 C CA . GLN A 1 187 ? 5.277 3.260 -27.638 1.00 98.38 187 GLN A CA 1
ATOM 1351 C C . GLN A 1 187 ? 6.774 3.503 -27.815 1.00 98.38 187 GLN A C 1
ATOM 1353 O O . GLN A 1 187 ? 7.494 3.669 -26.830 1.00 98.38 187 GLN A O 1
ATOM 1358 N N . TYR A 1 188 ? 7.231 3.552 -29.063 1.00 98.44 188 TYR A N 1
ATOM 1359 C CA . TYR A 1 188 ? 8.630 3.778 -29.413 1.00 98.44 188 TYR A CA 1
ATOM 1360 C C . TYR A 1 188 ? 8.763 5.131 -30.106 1.00 98.44 188 TYR A C 1
ATOM 1362 O O . TYR A 1 188 ? 7.896 5.519 -30.888 1.00 98.44 188 TYR A O 1
ATOM 1370 N N . LEU A 1 189 ? 9.858 5.834 -29.837 1.00 98.38 189 LEU A N 1
ATOM 1371 C CA . LEU A 1 189 ? 10.278 7.011 -30.585 1.00 98.38 189 LEU A CA 1
ATOM 1372 C C . LEU A 1 189 ? 11.790 6.959 -30.760 1.00 98.38 189 LEU A C 1
ATOM 1374 O O . LEU A 1 189 ? 12.543 7.084 -29.793 1.00 98.38 189 LEU A O 1
ATOM 1378 N N . TRP A 1 190 ? 12.224 6.755 -31.995 1.00 98.12 190 TRP A N 1
ATOM 1379 C CA . TRP A 1 190 ? 13.633 6.746 -32.354 1.00 98.12 190 TRP A CA 1
ATOM 1380 C C . TRP A 1 190 ? 14.131 8.148 -32.710 1.00 98.12 190 TRP A C 1
ATOM 1382 O O . TRP A 1 190 ? 13.360 8.997 -33.158 1.00 98.12 190 TRP A O 1
ATOM 1392 N N . SER A 1 191 ? 15.439 8.382 -32.586 1.00 97.69 191 SER A N 1
ATOM 1393 C CA . SER A 1 191 ? 16.091 9.650 -32.954 1.00 97.69 191 SER A CA 1
ATOM 1394 C C . SER A 1 191 ? 15.900 10.041 -34.425 1.00 97.69 191 SER A C 1
ATOM 1396 O O . SER A 1 191 ? 15.983 11.217 -34.764 1.00 97.69 191 SER A O 1
ATOM 1398 N N . ASN A 1 192 ? 15.604 9.075 -35.298 1.00 94.94 192 ASN A N 1
ATOM 1399 C CA . ASN A 1 192 ? 15.258 9.287 -36.706 1.00 94.94 192 ASN A CA 1
ATOM 1400 C C . ASN A 1 192 ? 13.739 9.439 -36.958 1.00 94.94 192 ASN A C 1
ATOM 1402 O O . ASN A 1 192 ? 13.301 9.397 -38.106 1.00 94.94 192 ASN A O 1
ATOM 1406 N N . GLY A 1 193 ? 12.930 9.571 -35.902 1.00 96.50 193 GLY A N 1
ATOM 1407 C CA . GLY A 1 193 ? 11.483 9.798 -35.965 1.00 96.50 193 GLY A CA 1
ATOM 1408 C C . GLY A 1 193 ? 10.619 8.549 -36.163 1.00 96.50 193 GLY A C 1
ATOM 1409 O O . GLY A 1 193 ? 9.396 8.662 -36.208 1.00 96.50 193 GLY A O 1
ATOM 1410 N N . GLN A 1 194 ? 11.210 7.358 -36.277 1.00 96.94 194 GLN A N 1
ATOM 1411 C CA . GLN A 1 194 ? 10.457 6.107 -36.413 1.00 96.94 194 GLN A CA 1
ATOM 1412 C C . GLN A 1 194 ? 9.802 5.691 -35.085 1.00 96.94 194 GLN A C 1
ATOM 1414 O O . GLN A 1 194 ? 10.314 5.998 -34.008 1.00 96.94 194 GLN A O 1
ATOM 1419 N N . THR A 1 195 ? 8.685 4.958 -35.156 1.00 97.50 195 THR A N 1
ATOM 1420 C CA . THR A 1 195 ? 7.842 4.628 -33.985 1.00 97.50 195 THR A CA 1
ATOM 1421 C C . THR A 1 195 ? 7.585 3.133 -33.776 1.00 97.50 195 THR A C 1
ATOM 1423 O O . THR A 1 195 ? 6.755 2.734 -32.958 1.00 97.50 195 THR A O 1
ATOM 1426 N N . THR A 1 196 ? 8.308 2.279 -34.496 1.00 97.12 196 THR A N 1
ATOM 1427 C CA . THR A 1 196 ? 8.233 0.818 -34.387 1.00 97.12 196 THR A CA 1
ATOM 1428 C C . THR A 1 196 ? 9.303 0.265 -33.443 1.00 97.12 196 THR A C 1
ATOM 1430 O O . THR A 1 196 ? 10.342 0.887 -33.218 1.00 97.12 196 THR A O 1
ATOM 1433 N N . SER A 1 197 ? 9.092 -0.945 -32.916 1.00 96.56 197 SER A N 1
ATOM 1434 C CA . SER A 1 197 ? 10.113 -1.658 -32.127 1.00 96.56 197 SER A CA 1
ATOM 1435 C C . SER A 1 197 ? 11.325 -2.083 -32.963 1.00 96.56 197 SER A C 1
ATOM 1437 O O . SER A 1 197 ? 12.414 -2.282 -32.428 1.00 96.56 197 SER A O 1
ATOM 1439 N N . MET A 1 198 ? 11.142 -2.212 -34.278 1.00 95.81 198 MET A N 1
ATOM 1440 C CA . MET A 1 198 ? 12.171 -2.626 -35.220 1.00 95.81 198 MET A CA 1
ATOM 1441 C C . MET A 1 198 ? 12.503 -1.499 -36.194 1.00 95.81 198 MET A C 1
ATOM 1443 O O . MET A 1 198 ? 11.611 -0.971 -36.860 1.00 95.81 198 MET A O 1
ATOM 1447 N N . LEU A 1 199 ? 13.792 -1.194 -36.312 1.00 94.44 199 LEU A N 1
ATOM 1448 C CA . LEU A 1 199 ? 14.365 -0.388 -37.381 1.00 94.44 199 LEU A CA 1
ATOM 1449 C C . LEU A 1 199 ? 15.057 -1.275 -38.414 1.00 94.44 199 LEU A C 1
ATOM 1451 O O . LEU A 1 199 ? 15.582 -2.345 -38.098 1.00 94.44 199 LEU A O 1
ATOM 1455 N N . SER A 1 200 ? 15.087 -0.801 -39.654 1.00 92.31 200 SER A N 1
ATOM 1456 C CA . SER A 1 200 ? 15.776 -1.451 -40.766 1.00 92.31 200 SER A CA 1
ATOM 1457 C C . SER A 1 200 ? 16.366 -0.412 -41.708 1.00 92.31 200 SER A C 1
ATOM 1459 O O . SER A 1 200 ? 16.008 0.762 -41.625 1.00 92.31 200 SER A O 1
ATOM 1461 N N . ASN A 1 201 ? 17.246 -0.867 -42.598 1.00 88.56 201 ASN A N 1
ATOM 1462 C CA . ASN A 1 201 ? 17.956 -0.038 -43.567 1.00 88.56 201 ASN A CA 1
ATOM 1463 C C . ASN A 1 201 ? 18.797 1.066 -42.904 1.00 88.56 201 ASN A C 1
ATOM 1465 O O . ASN A 1 201 ? 18.771 2.225 -43.318 1.00 88.56 201 ASN A O 1
ATOM 1469 N N . LEU A 1 202 ? 19.480 0.716 -41.811 1.00 90.44 202 LEU A N 1
ATOM 1470 C CA . LEU A 1 202 ? 20.313 1.642 -41.051 1.00 90.44 202 LEU A CA 1
ATOM 1471 C C . LEU A 1 202 ? 21.767 1.582 -41.519 1.00 90.44 202 LEU A C 1
ATOM 1473 O O . LEU A 1 202 ? 22.266 0.515 -41.877 1.00 90.44 202 LEU A O 1
ATOM 1477 N N . SER A 1 203 ? 22.446 2.723 -41.473 1.00 89.19 203 SER A N 1
ATOM 1478 C CA . SER A 1 203 ? 23.899 2.825 -41.636 1.00 89.19 203 SER A CA 1
ATOM 1479 C C . SER A 1 203 ? 24.590 2.730 -40.276 1.00 89.19 203 SER A C 1
ATOM 1481 O O . SER A 1 203 ? 23.936 2.787 -39.232 1.00 89.19 203 SER A O 1
ATOM 1483 N N . ALA A 1 204 ? 25.917 2.604 -40.280 1.00 87.94 204 ALA A N 1
ATOM 1484 C CA . ALA A 1 204 ? 26.692 2.798 -39.063 1.00 87.94 204 ALA A CA 1
ATOM 1485 C C . ALA A 1 204 ? 26.427 4.191 -38.461 1.00 87.94 204 ALA A C 1
ATOM 1487 O O . ALA A 1 204 ? 26.238 5.175 -39.179 1.00 87.94 204 ALA A O 1
ATOM 1488 N N . GLY A 1 205 ? 26.400 4.267 -37.134 1.00 90.88 205 GLY A N 1
ATOM 1489 C CA . GLY A 1 205 ? 26.070 5.479 -36.395 1.00 90.88 205 GLY A CA 1
ATOM 1490 C C . GLY A 1 205 ? 25.350 5.197 -35.082 1.00 90.88 205 GLY A C 1
ATOM 1491 O O . GLY A 1 205 ? 25.113 4.049 -34.703 1.00 90.88 205 GLY A O 1
ATOM 1492 N N . THR A 1 206 ? 24.991 6.272 -34.388 1.00 95.44 206 THR A N 1
ATOM 1493 C CA . THR A 1 206 ? 24.309 6.211 -33.095 1.00 95.44 206 THR A CA 1
ATOM 1494 C C . THR A 1 206 ? 22.819 6.477 -33.258 1.00 95.44 206 THR A C 1
ATOM 1496 O O . THR A 1 206 ? 22.405 7.521 -33.763 1.00 95.44 206 THR A O 1
ATOM 1499 N N . TYR A 1 207 ? 22.006 5.550 -32.764 1.00 96.38 207 TYR A N 1
ATOM 1500 C CA . TYR A 1 207 ? 20.554 5.664 -32.706 1.00 96.38 207 TYR A CA 1
ATOM 1501 C C . TYR A 1 207 ? 20.098 5.670 -31.254 1.00 96.38 207 TYR A C 1
ATOM 1503 O O . TYR A 1 207 ? 20.619 4.929 -30.427 1.00 96.38 207 TYR A O 1
ATOM 1511 N N . GLN A 1 208 ? 19.096 6.480 -30.937 1.00 98.06 208 GLN A N 1
ATOM 1512 C CA . GLN A 1 208 ? 18.486 6.498 -29.613 1.00 98.06 208 GLN A CA 1
ATOM 1513 C C . GLN A 1 208 ? 17.028 6.079 -29.737 1.00 98.06 208 GLN A C 1
ATOM 1515 O O . GLN A 1 208 ? 16.341 6.554 -30.636 1.00 98.06 208 GLN A O 1
ATOM 1520 N N . VAL A 1 209 ? 16.553 5.222 -28.836 1.00 98.31 209 VAL A N 1
ATOM 1521 C CA . VAL A 1 209 ? 15.130 4.901 -28.692 1.00 98.31 209 VAL A CA 1
ATOM 1522 C C . VAL A 1 209 ? 14.637 5.344 -27.328 1.00 98.31 209 VAL A C 1
ATOM 1524 O O . VAL A 1 209 ? 15.217 4.982 -26.305 1.00 98.31 209 VAL A O 1
ATOM 1527 N N . GLN A 1 210 ? 13.549 6.107 -27.315 1.00 98.38 210 GLN A N 1
ATOM 1528 C CA . GLN A 1 210 ? 12.727 6.321 -26.135 1.00 98.38 210 GLN A CA 1
ATOM 1529 C C . GLN A 1 210 ? 11.543 5.361 -26.186 1.00 98.38 210 GLN A C 1
ATOM 1531 O O . GLN A 1 210 ? 10.786 5.346 -27.157 1.00 98.38 210 GLN A O 1
ATOM 1536 N N . VAL A 1 211 ? 11.361 4.590 -25.120 1.00 98.44 211 VAL A N 1
ATOM 1537 C CA . VAL A 1 211 ? 10.185 3.748 -24.917 1.00 98.44 211 VAL A CA 1
ATOM 1538 C C . VAL A 1 211 ? 9.313 4.384 -23.849 1.00 98.44 211 VAL A C 1
ATOM 1540 O O . VAL A 1 211 ? 9.816 4.752 -22.791 1.00 98.44 211 VAL A O 1
ATOM 1543 N N . THR A 1 212 ? 8.020 4.529 -24.138 1.00 98.25 212 THR A N 1
ATOM 1544 C CA . THR A 1 212 ? 7.002 4.991 -23.184 1.00 98.25 212 THR A CA 1
ATOM 1545 C C . THR A 1 212 ? 5.979 3.886 -22.962 1.00 98.25 212 THR A C 1
ATOM 1547 O O . THR A 1 212 ? 5.500 3.302 -23.931 1.00 98.25 212 THR A O 1
ATOM 1550 N N . ASP A 1 213 ? 5.661 3.572 -21.714 1.00 98.00 213 ASP A N 1
ATOM 1551 C CA . ASP A 1 213 ? 4.663 2.556 -21.374 1.00 98.00 213 ASP A CA 1
ATOM 1552 C C . ASP A 1 213 ? 3.241 3.143 -21.242 1.00 98.00 213 ASP A C 1
ATOM 1554 O O . ASP A 1 213 ? 3.020 4.340 -21.440 1.00 98.00 213 ASP A O 1
ATOM 1558 N N . ALA A 1 214 ? 2.257 2.307 -20.907 1.00 97.00 214 ALA A N 1
ATOM 1559 C CA . ALA A 1 214 ? 0.856 2.709 -20.791 1.00 97.00 214 ALA A CA 1
ATOM 1560 C C . ALA A 1 214 ? 0.557 3.642 -19.606 1.00 97.00 214 ALA A C 1
ATOM 1562 O O . ALA A 1 214 ? -0.474 4.313 -19.609 1.00 97.00 214 ALA A O 1
ATOM 1563 N N . ASN A 1 215 ? 1.430 3.676 -18.596 1.00 95.75 215 ASN A N 1
ATOM 1564 C CA . ASN A 1 215 ? 1.344 4.608 -17.473 1.00 95.75 215 ASN A CA 1
ATOM 1565 C C . ASN A 1 215 ? 2.094 5.924 -17.764 1.00 95.75 215 ASN A C 1
ATOM 1567 O O . ASN A 1 215 ? 2.060 6.839 -16.945 1.00 95.75 215 ASN A O 1
ATOM 1571 N N . GLY A 1 216 ? 2.749 6.045 -18.924 1.00 96.31 216 GLY A N 1
ATOM 1572 C CA . GLY A 1 216 ? 3.544 7.215 -19.298 1.00 96.31 216 GLY A CA 1
ATOM 1573 C C . GLY A 1 216 ? 4.991 7.170 -18.801 1.00 96.31 216 GLY A C 1
ATOM 1574 O O . GLY A 1 216 ? 5.713 8.157 -18.963 1.00 96.31 216 GLY A O 1
ATOM 1575 N N . CYS A 1 217 ? 5.438 6.045 -18.238 1.00 97.31 217 CYS A N 1
ATOM 1576 C CA . CYS A 1 217 ? 6.805 5.850 -17.769 1.00 97.31 217 CYS A CA 1
ATOM 1577 C C . CYS A 1 217 ? 7.758 5.750 -18.954 1.00 97.31 217 CYS A C 1
ATOM 1579 O O . CYS A 1 217 ? 7.426 5.124 -19.962 1.00 97.31 217 CYS A O 1
ATOM 1581 N N . LYS A 1 218 ? 8.951 6.345 -18.845 1.00 97.38 218 LYS A N 1
ATOM 1582 C CA . LYS A 1 218 ? 9.897 6.452 -19.963 1.00 97.38 218 LYS A CA 1
ATOM 1583 C C . LYS A 1 218 ? 11.242 5.818 -19.644 1.00 97.38 218 LYS A C 1
ATOM 1585 O O . LYS A 1 218 ? 11.775 5.999 -18.555 1.00 97.38 218 LYS A O 1
ATOM 1590 N N . ALA A 1 219 ? 11.819 5.150 -20.635 1.00 98.12 219 ALA A N 1
ATOM 1591 C CA . ALA A 1 219 ? 13.225 4.767 -20.646 1.00 98.12 219 ALA A CA 1
ATOM 1592 C C . ALA A 1 219 ? 13.854 5.119 -21.990 1.00 98.12 219 ALA A C 1
ATOM 1594 O O . ALA A 1 219 ? 13.181 5.128 -23.021 1.00 98.12 219 ALA A O 1
ATOM 1595 N N . VAL A 1 220 ? 15.154 5.401 -21.971 1.00 97.88 220 VAL A N 1
ATOM 1596 C CA . VAL A 1 220 ? 15.927 5.761 -23.159 1.00 97.88 220 VAL A CA 1
ATOM 1597 C C . VAL A 1 220 ? 17.108 4.811 -23.290 1.00 97.88 220 VAL A C 1
ATOM 1599 O O . VAL A 1 220 ? 17.750 4.466 -22.298 1.00 97.88 220 VAL A O 1
ATOM 1602 N N . LYS A 1 221 ? 17.399 4.387 -24.518 1.00 98.12 221 LYS A N 1
ATOM 1603 C CA . LYS A 1 221 ? 18.560 3.559 -24.835 1.00 98.12 221 LYS A CA 1
ATOM 1604 C C . LYS A 1 221 ? 19.280 4.103 -26.053 1.00 98.12 221 LYS A C 1
ATOM 1606 O O . LYS A 1 221 ? 18.667 4.307 -27.097 1.00 98.12 221 LYS A O 1
ATOM 1611 N N . GLU A 1 222 ? 20.584 4.285 -25.909 1.00 98.00 222 GLU A N 1
ATOM 1612 C CA . GLU A 1 222 ? 21.492 4.544 -27.019 1.00 98.00 222 GLU A CA 1
ATOM 1613 C C . GLU A 1 222 ? 22.009 3.220 -27.596 1.00 98.00 222 GLU A C 1
ATOM 1615 O O . GLU A 1 222 ? 22.300 2.269 -26.862 1.00 98.00 222 GLU A O 1
ATOM 1620 N N . VAL A 1 223 ? 22.071 3.155 -28.922 1.00 95.50 223 VAL A N 1
ATOM 1621 C CA . VAL A 1 223 ? 22.474 2.002 -29.721 1.00 95.50 223 VAL A CA 1
ATOM 1622 C C . VAL A 1 223 ? 23.523 2.475 -30.717 1.00 95.50 223 VAL A C 1
ATOM 1624 O O . VAL A 1 223 ? 23.218 3.233 -31.636 1.00 95.50 223 VAL A O 1
ATOM 1627 N N . GLU A 1 224 ? 24.757 2.020 -30.538 1.00 94.38 224 GLU A N 1
ATOM 1628 C CA . GLU A 1 224 ? 25.860 2.290 -31.457 1.00 94.38 224 GLU A CA 1
ATOM 1629 C C . GLU A 1 224 ? 25.961 1.151 -32.481 1.00 94.38 224 GLU A C 1
ATOM 1631 O O . GLU A 1 224 ? 26.194 -0.006 -32.125 1.00 94.38 224 GLU A O 1
ATOM 1636 N N . ILE A 1 225 ? 25.789 1.478 -33.760 1.00 91.06 225 ILE A N 1
ATOM 1637 C CA . ILE A 1 225 ? 26.051 0.577 -34.882 1.00 91.06 225 ILE A CA 1
ATOM 1638 C C . ILE A 1 225 ? 27.443 0.905 -35.409 1.00 91.06 225 ILE A C 1
ATOM 1640 O O . ILE A 1 225 ? 27.667 1.980 -35.966 1.00 91.06 225 ILE A O 1
ATOM 1644 N N . LYS A 1 226 ? 28.383 -0.023 -35.241 1.00 85.19 226 LYS A N 1
ATOM 1645 C CA . LYS A 1 226 ? 29.736 0.116 -35.785 1.00 85.19 226 LYS A CA 1
ATOM 1646 C C . LYS A 1 226 ? 29.777 -0.408 -37.220 1.00 85.19 226 LYS A C 1
ATOM 1648 O O . LYS A 1 226 ? 29.121 -1.416 -37.490 1.00 85.19 226 LYS A O 1
ATOM 1653 N N . PRO A 1 227 ? 30.547 0.233 -38.116 1.00 77.00 227 PRO A N 1
ATOM 1654 C CA . PRO A 1 227 ? 30.776 -0.323 -39.441 1.00 77.00 227 PRO A CA 1
ATOM 1655 C C . PRO A 1 227 ? 31.463 -1.687 -39.309 1.00 77.00 227 PRO A C 1
ATOM 1657 O O . PRO A 1 227 ? 32.279 -1.895 -38.404 1.00 77.00 227 PRO A O 1
ATOM 1660 N N . GLU A 1 228 ? 31.138 -2.625 -40.199 1.00 71.81 228 GLU A N 1
ATOM 1661 C CA . GLU A 1 228 ? 31.859 -3.895 -40.264 1.00 71.81 228 GLU A CA 1
ATOM 1662 C C . GLU A 1 228 ? 33.319 -3.623 -40.646 1.00 71.81 228 GLU A C 1
ATOM 1664 O O . GLU A 1 228 ? 33.623 -3.178 -41.751 1.00 71.81 228 GLU A O 1
ATOM 1669 N N . SER A 1 229 ? 34.252 -3.871 -39.724 1.00 63.47 229 SER A N 1
ATOM 1670 C CA . SER A 1 229 ? 35.676 -3.792 -40.033 1.00 63.47 229 SER A CA 1
ATOM 1671 C C . SER A 1 229 ? 36.122 -5.105 -40.672 1.00 63.47 229 SER A C 1
ATOM 1673 O O . SER A 1 229 ? 36.361 -6.093 -39.974 1.00 63.47 229 SER A O 1
ATOM 1675 N N . PHE A 1 230 ? 36.256 -5.122 -41.995 1.00 59.19 230 PHE A N 1
ATOM 1676 C CA . PHE A 1 230 ? 36.907 -6.220 -42.705 1.00 59.19 230 PHE A CA 1
ATOM 1677 C C . PHE A 1 230 ? 38.431 -6.109 -42.557 1.00 59.19 230 PHE A C 1
ATOM 1679 O O . PHE A 1 230 ? 39.060 -5.243 -43.163 1.00 59.19 230 PHE A O 1
ATOM 1686 N N . SER A 1 231 ? 39.050 -6.991 -41.768 1.00 50.16 231 SER A N 1
ATOM 1687 C CA . SER A 1 231 ? 40.507 -7.150 -41.761 1.00 50.16 231 SER A CA 1
ATOM 1688 C C . SER A 1 231 ? 40.912 -8.238 -42.756 1.00 50.16 231 SER A C 1
ATOM 1690 O O . SER A 1 231 ? 40.936 -9.422 -42.418 1.00 50.16 231 SER A O 1
ATOM 1692 N N . TRP A 1 232 ? 41.246 -7.856 -43.986 1.00 48.72 232 TRP A N 1
ATOM 1693 C CA . TRP A 1 232 ? 41.881 -8.785 -44.919 1.00 48.72 232 TRP A CA 1
ATOM 1694 C C . TRP A 1 232 ? 43.365 -8.907 -44.569 1.00 48.72 232 TRP A C 1
ATOM 1696 O O . TRP A 1 232 ? 44.127 -7.951 -44.709 1.00 48.72 232 TRP A O 1
ATOM 1706 N N . THR A 1 233 ? 43.792 -10.076 -44.091 1.00 41.78 233 THR A N 1
ATOM 1707 C CA . THR A 1 233 ? 45.218 -10.386 -43.930 1.00 41.78 233 THR A CA 1
ATOM 1708 C C . THR A 1 233 ? 45.733 -10.936 -45.255 1.00 41.78 233 THR A C 1
ATOM 1710 O O . THR A 1 233 ? 45.366 -12.034 -45.663 1.00 41.78 233 THR A O 1
ATOM 1713 N N . CYS A 1 234 ? 46.562 -10.166 -45.959 1.00 40.22 234 CYS A N 1
ATOM 1714 C CA . CYS A 1 234 ? 47.254 -10.660 -47.146 1.00 40.22 234 CYS A CA 1
ATOM 1715 C C . CYS A 1 234 ? 48.450 -11.506 -46.688 1.00 40.22 234 CYS A C 1
ATOM 1717 O O . CYS A 1 234 ? 49.428 -10.963 -46.174 1.00 40.22 234 CYS A O 1
ATOM 1719 N N . ILE A 1 235 ? 48.359 -12.831 -46.822 1.00 44.78 235 ILE A N 1
ATOM 1720 C CA . ILE A 1 235 ? 49.481 -13.739 -46.567 1.00 44.78 235 ILE A CA 1
ATOM 1721 C C . ILE A 1 235 ? 50.188 -13.971 -47.902 1.00 44.78 235 ILE A C 1
ATOM 1723 O O . ILE A 1 235 ? 49.612 -14.547 -48.823 1.00 44.78 235 ILE A O 1
ATOM 1727 N N . ILE A 1 236 ? 51.435 -13.511 -48.015 1.00 47.81 236 ILE A N 1
ATOM 1728 C CA . ILE A 1 236 ? 52.315 -13.889 -49.122 1.00 47.81 236 ILE A CA 1
ATOM 1729 C C . ILE A 1 236 ? 53.122 -15.099 -48.653 1.00 47.81 236 ILE A C 1
ATOM 1731 O O . ILE A 1 236 ? 54.083 -14.949 -47.900 1.00 47.81 236 ILE A O 1
ATOM 1735 N N . GLU A 1 237 ? 52.739 -16.297 -49.088 1.00 43.56 237 GLU A N 1
ATOM 1736 C CA . GLU A 1 237 ? 53.582 -17.482 -48.924 1.00 43.56 237 GLU A CA 1
ATOM 1737 C C . GLU A 1 237 ? 54.554 -17.557 -50.105 1.00 43.56 237 GLU A C 1
ATOM 1739 O O . GLU A 1 237 ? 54.166 -17.816 -51.244 1.00 43.56 237 GLU A O 1
ATOM 1744 N N . ALA A 1 238 ? 55.836 -17.293 -49.847 1.00 44.28 238 ALA A N 1
ATOM 1745 C CA . ALA A 1 238 ? 56.879 -17.626 -50.807 1.00 44.28 238 ALA A CA 1
ATOM 1746 C C . ALA A 1 238 ? 57.087 -19.151 -50.783 1.00 44.28 238 ALA A C 1
ATOM 1748 O O . ALA A 1 238 ? 57.222 -19.716 -49.694 1.00 44.28 238 ALA A O 1
ATOM 1749 N N . PRO A 1 239 ? 57.143 -19.839 -51.938 1.00 44.91 239 PRO A N 1
ATOM 1750 C CA . PRO A 1 239 ? 57.455 -21.259 -51.956 1.00 44.91 239 PRO A CA 1
ATOM 1751 C C . PRO A 1 239 ? 58.848 -21.465 -51.357 1.00 44.91 239 PRO A C 1
ATOM 1753 O O . PRO A 1 239 ? 59.846 -20.940 -51.857 1.00 44.91 239 PRO A O 1
ATOM 1756 N N . ILE A 1 240 ? 58.910 -22.220 -50.262 1.00 43.91 240 ILE A N 1
ATOM 1757 C CA . ILE A 1 240 ? 60.166 -22.651 -49.654 1.00 43.91 240 ILE A CA 1
ATOM 1758 C C . ILE A 1 240 ? 60.941 -23.436 -50.727 1.00 43.91 240 ILE A C 1
ATOM 1760 O O . ILE A 1 240 ? 60.491 -24.482 -51.188 1.00 43.91 240 ILE A O 1
ATOM 1764 N N . ASN A 1 241 ? 62.107 -22.902 -51.107 1.00 43.69 241 ASN A N 1
ATOM 1765 C CA . ASN A 1 241 ? 63.149 -23.503 -51.955 1.00 43.69 241 ASN A CA 1
ATOM 1766 C C . ASN A 1 241 ? 62.975 -23.494 -53.492 1.00 43.69 241 ASN A C 1
ATOM 1768 O O . ASN A 1 241 ? 63.254 -24.501 -54.14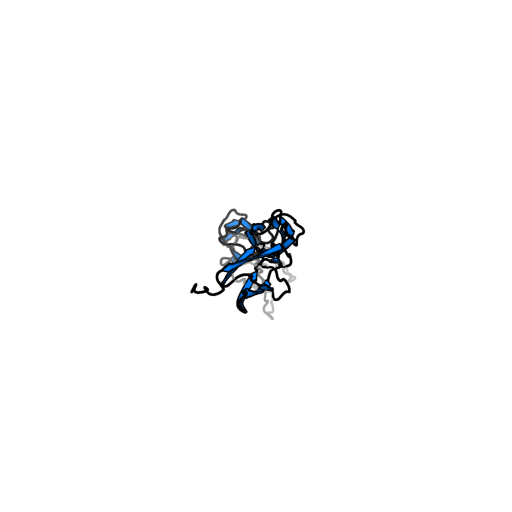2 1.00 43.69 241 ASN A O 1
ATOM 1772 N N . ALA A 1 242 ? 62.667 -22.349 -54.112 1.00 37.72 242 ALA A N 1
ATOM 1773 C CA . ALA A 1 242 ? 62.955 -22.151 -55.542 1.00 37.72 242 ALA A CA 1
ATOM 1774 C C . ALA A 1 242 ? 64.225 -21.287 -55.745 1.00 37.72 242 ALA A C 1
ATOM 1776 O O . ALA A 1 242 ? 64.216 -20.111 -55.373 1.00 37.72 242 ALA A O 1
ATOM 1777 N N . PRO A 1 243 ? 65.325 -21.808 -56.328 1.00 39.75 243 PRO A N 1
ATOM 1778 C CA . PRO A 1 243 ? 66.450 -20.972 -56.739 1.00 39.75 243 PRO A CA 1
ATOM 1779 C C . PRO A 1 243 ? 66.024 -20.075 -57.911 1.00 39.75 243 PRO A C 1
ATOM 1781 O O . PRO A 1 243 ? 65.714 -20.552 -59.001 1.00 39.75 243 PRO A O 1
ATOM 1784 N N . VAL A 1 244 ? 66.003 -18.759 -57.691 1.00 39.81 244 VAL A N 1
ATOM 1785 C CA . VAL A 1 244 ? 65.722 -17.766 -58.738 1.00 39.81 244 VAL A CA 1
ATOM 1786 C C . VAL A 1 244 ? 66.998 -17.553 -59.558 1.00 39.81 244 VAL A C 1
ATOM 1788 O O . VAL A 1 244 ? 67.856 -16.751 -59.197 1.00 39.81 244 VAL A O 1
ATOM 1791 N N . CYS A 1 245 ? 67.158 -18.294 -60.657 1.00 35.31 245 CYS A N 1
ATOM 1792 C CA . CYS A 1 245 ? 68.237 -18.046 -61.615 1.00 35.31 245 CYS A CA 1
ATOM 1793 C C . CYS A 1 245 ? 67.930 -16.800 -62.463 1.00 35.31 245 CYS A C 1
ATOM 1795 O O . CYS A 1 245 ? 66.875 -16.700 -63.091 1.00 35.31 245 CYS A O 1
ATOM 1797 N N . GLN A 1 246 ? 68.876 -15.858 -62.501 1.00 45.47 246 GLN A N 1
ATOM 1798 C CA . GLN A 1 246 ? 68.855 -14.701 -63.396 1.00 45.47 246 GLN A CA 1
ATOM 1799 C C . GLN A 1 246 ? 68.937 -15.171 -64.856 1.00 45.47 246 GLN A C 1
ATOM 1801 O O . GLN A 1 246 ? 69.980 -15.662 -65.280 1.00 45.47 246 GLN A O 1
ATOM 1806 N N . SER A 1 247 ? 67.837 -15.050 -65.607 1.00 41.91 247 SER A N 1
ATOM 1807 C CA . SER A 1 247 ? 67.808 -14.692 -67.047 1.00 41.91 247 SER A CA 1
ATOM 1808 C C . SER A 1 247 ? 66.470 -14.958 -67.748 1.00 41.91 247 SER A C 1
ATOM 1810 O O . SER A 1 247 ? 66.340 -14.610 -68.917 1.00 41.91 247 SER A O 1
ATOM 1812 N N . VAL A 1 248 ? 65.437 -15.480 -67.082 1.00 38.94 248 VAL A N 1
ATOM 1813 C CA . VAL A 1 248 ? 64.106 -15.597 -67.705 1.00 38.94 248 VAL A CA 1
ATOM 1814 C C . VAL A 1 248 ? 63.039 -15.151 -66.712 1.00 38.94 248 VAL A C 1
ATOM 1816 O O . VAL A 1 248 ? 63.108 -15.493 -65.535 1.00 38.94 248 VAL A O 1
ATOM 1819 N N . GLY A 1 249 ? 62.108 -14.315 -67.180 1.00 48.00 249 GLY A N 1
ATOM 1820 C CA . GLY A 1 249 ? 61.087 -13.649 -66.374 1.00 48.00 249 GLY A CA 1
ATOM 1821 C C . GLY A 1 249 ? 60.265 -14.618 -65.528 1.00 48.00 249 GLY A C 1
ATOM 1822 O O . GLY A 1 249 ? 59.316 -15.227 -66.012 1.00 48.00 249 GLY A O 1
ATOM 1823 N N . ASN A 1 250 ? 60.614 -14.718 -64.249 1.00 43.50 250 ASN A N 1
ATOM 1824 C CA . ASN A 1 250 ? 59.809 -15.400 -63.251 1.00 43.50 250 ASN A CA 1
ATOM 1825 C C . ASN A 1 250 ? 58.857 -14.371 -62.639 1.00 43.50 250 ASN A C 1
ATOM 1827 O O . ASN A 1 250 ? 59.263 -13.545 -61.822 1.00 43.50 250 ASN A O 1
ATOM 1831 N N . ASN A 1 251 ? 57.592 -14.407 -63.051 1.00 43.34 251 ASN A N 1
ATOM 1832 C CA . ASN A 1 251 ? 56.534 -13.689 -62.352 1.00 43.34 251 ASN A CA 1
ATOM 1833 C C . ASN A 1 251 ? 56.222 -14.432 -61.047 1.00 43.34 251 ASN A C 1
ATOM 1835 O O . ASN A 1 251 ? 55.737 -15.561 -61.076 1.00 43.34 251 ASN A O 1
ATOM 1839 N N . LEU A 1 252 ? 56.469 -13.792 -59.904 1.00 39.72 252 LEU A N 1
ATOM 1840 C CA . LEU A 1 252 ? 55.832 -14.175 -58.646 1.00 39.72 252 LEU A CA 1
ATOM 1841 C C . LEU A 1 252 ? 54.364 -13.742 -58.728 1.00 39.72 252 LEU A C 1
ATOM 1843 O O . LEU A 1 252 ? 54.064 -12.550 -58.776 1.00 39.72 252 LEU A O 1
ATOM 1847 N N . SER A 1 253 ? 53.447 -14.704 -58.788 1.00 41.47 253 SER A N 1
ATOM 1848 C CA . SER A 1 253 ? 52.011 -14.437 -58.748 1.00 41.47 253 SER A CA 1
ATOM 1849 C C . SER A 1 253 ? 51.509 -14.515 -57.308 1.00 41.47 253 SER A C 1
ATOM 1851 O O . SER A 1 253 ? 51.564 -15.580 -56.697 1.00 41.47 253 SER A O 1
ATOM 1853 N N . ALA A 1 254 ? 50.980 -13.412 -56.785 1.00 38.81 254 ALA A N 1
ATOM 1854 C CA . ALA A 1 254 ? 50.118 -13.430 -55.609 1.00 38.81 254 ALA A CA 1
ATOM 1855 C C . ALA A 1 254 ? 48.661 -13.503 -56.088 1.00 38.81 254 ALA A C 1
ATOM 1857 O O . ALA A 1 254 ? 48.256 -12.709 -56.937 1.00 38.81 254 ALA A O 1
ATOM 1858 N N . SER A 1 255 ? 47.875 -14.446 -55.570 1.00 37.53 255 SER A N 1
ATOM 1859 C CA . SER A 1 255 ? 46.430 -14.493 -55.803 1.00 37.53 255 SER A CA 1
ATOM 1860 C C . SER A 1 255 ? 45.699 -14.056 -54.541 1.00 37.53 255 SER A C 1
ATOM 1862 O O . SER A 1 255 ? 45.802 -14.716 -53.510 1.00 37.53 255 SER A O 1
ATOM 1864 N N . ILE A 1 256 ? 44.927 -12.979 -54.636 1.00 40.47 256 ILE A N 1
ATOM 1865 C CA . ILE A 1 256 ? 43.878 -12.670 -53.665 1.00 40.47 256 ILE A CA 1
ATOM 1866 C C . ILE A 1 256 ? 42.617 -13.370 -54.176 1.00 40.47 256 ILE A C 1
ATOM 1868 O O . ILE A 1 256 ? 42.272 -13.225 -55.351 1.00 40.47 256 ILE A O 1
ATOM 1872 N N . GLN A 1 257 ? 41.924 -14.141 -53.336 1.00 37.91 257 GLN A N 1
ATOM 1873 C CA . GLN A 1 257 ? 40.580 -14.589 -53.699 1.00 37.91 257 GLN A CA 1
ATOM 1874 C C . GLN A 1 257 ? 39.681 -13.342 -53.809 1.00 37.91 257 GLN A C 1
ATOM 1876 O O . GLN A 1 257 ? 39.358 -12.729 -52.798 1.00 37.91 257 GLN A O 1
ATOM 1881 N N . ASN A 1 258 ? 39.306 -12.988 -55.046 1.00 41.25 258 ASN A N 1
ATOM 1882 C CA . ASN A 1 258 ? 38.350 -11.939 -55.448 1.00 41.25 258 ASN A CA 1
ATOM 1883 C C . ASN A 1 258 ? 38.811 -10.460 -55.525 1.00 41.25 258 ASN A C 1
ATOM 1885 O O . ASN A 1 258 ? 38.040 -9.590 -55.135 1.00 41.25 258 ASN A O 1
ATOM 1889 N N . ALA A 1 259 ? 39.968 -10.125 -56.119 1.00 35.06 259 ALA A N 1
ATOM 1890 C CA . ALA A 1 259 ? 40.161 -8.800 -56.753 1.00 35.06 259 ALA A CA 1
ATOM 1891 C C . ALA A 1 259 ? 41.327 -8.751 -57.764 1.00 35.06 259 ALA A C 1
ATOM 1893 O O . ALA A 1 259 ? 42.262 -9.545 -57.702 1.00 35.06 259 ALA A O 1
ATOM 1894 N N . SER A 1 260 ? 41.215 -7.797 -58.694 1.00 42.34 260 SER A N 1
ATOM 1895 C CA . SER A 1 260 ? 41.954 -7.577 -59.945 1.00 42.34 260 SER A CA 1
ATOM 1896 C C . SER A 1 260 ? 43.491 -7.571 -59.874 1.00 42.34 260 SER A C 1
ATOM 1898 O O . SER A 1 260 ? 44.102 -7.151 -58.897 1.00 42.34 260 SER A O 1
ATOM 1900 N N . TYR A 1 261 ? 44.099 -8.006 -60.982 1.00 40.22 261 TYR A N 1
ATOM 1901 C CA . TYR A 1 261 ? 45.538 -8.149 -61.224 1.00 40.22 261 TYR A CA 1
ATOM 1902 C C . TYR A 1 261 ? 46.368 -6.878 -60.953 1.00 40.22 261 TYR A C 1
ATOM 1904 O O . TYR A 1 261 ? 46.019 -5.795 -61.417 1.00 40.22 261 TYR A O 1
ATOM 1912 N N . TYR A 1 262 ? 47.544 -7.049 -60.337 1.00 39.50 262 TYR A N 1
ATOM 1913 C CA . TYR A 1 262 ? 48.635 -6.065 -60.339 1.00 39.50 262 TYR A CA 1
ATOM 1914 C C . TYR A 1 262 ? 49.885 -6.667 -60.997 1.00 39.50 262 TYR A C 1
ATOM 1916 O O . TYR A 1 262 ? 50.184 -7.847 -60.810 1.00 39.50 262 TYR A O 1
ATOM 1924 N N . SER A 1 263 ? 50.620 -5.858 -61.764 1.00 38.97 263 SER A N 1
ATOM 1925 C CA . SER A 1 263 ? 51.879 -6.245 -62.417 1.00 38.97 263 SER A CA 1
ATOM 1926 C C . SER A 1 263 ? 53.087 -5.620 -61.723 1.00 38.97 263 SER A C 1
ATOM 1928 O O . SER A 1 263 ? 53.057 -4.441 -61.371 1.00 38.97 263 SER A O 1
ATOM 1930 N N . TRP A 1 264 ? 54.171 -6.384 -61.607 1.00 43.47 264 TRP A N 1
ATOM 1931 C CA . TRP A 1 264 ? 55.446 -5.956 -61.032 1.00 43.47 264 TRP A CA 1
ATOM 1932 C C . TRP A 1 264 ? 56.471 -5.718 -62.146 1.00 43.47 264 TRP A C 1
ATOM 1934 O O . TRP A 1 264 ? 56.494 -6.468 -63.118 1.00 43.47 264 TRP A O 1
ATOM 1944 N N . ASN A 1 265 ? 57.348 -4.724 -61.987 1.00 41.03 265 ASN A N 1
ATOM 1945 C CA . ASN A 1 265 ? 58.556 -4.581 -62.802 1.00 41.03 265 ASN A CA 1
ATOM 1946 C C . ASN A 1 265 ? 59.783 -4.547 -61.891 1.00 41.03 265 ASN A C 1
ATOM 1948 O O . ASN A 1 265 ? 59.825 -3.795 -60.919 1.00 41.03 265 ASN A O 1
ATOM 1952 N N . VAL A 1 266 ? 60.786 -5.362 -62.218 1.00 42.16 266 VAL A N 1
ATOM 1953 C CA . VAL A 1 266 ? 62.088 -5.357 -61.545 1.00 42.16 266 VAL A CA 1
ATOM 1954 C C . VAL A 1 266 ? 62.866 -4.141 -62.033 1.00 42.16 266 VAL A C 1
ATOM 1956 O O . VAL A 1 266 ? 63.144 -4.023 -63.224 1.00 42.16 266 VAL A O 1
ATOM 1959 N N . THR A 1 267 ? 63.235 -3.241 -61.126 1.00 43.34 267 THR A N 1
ATOM 1960 C CA . THR A 1 267 ? 64.058 -2.073 -61.462 1.00 43.34 267 THR A CA 1
ATOM 1961 C C . THR A 1 267 ? 65.310 -2.017 -60.600 1.00 43.34 267 THR A C 1
ATOM 1963 O O . THR A 1 267 ? 65.419 -1.118 -59.775 1.00 43.34 267 THR A O 1
ATOM 1966 N N . SER A 1 268 ? 66.238 -2.958 -60.798 1.00 42.25 268 SER A N 1
ATOM 1967 C CA . SER A 1 268 ? 67.691 -2.756 -60.613 1.00 42.25 268 SER A CA 1
ATOM 1968 C C . SER A 1 268 ? 68.466 -4.078 -60.654 1.00 42.25 268 SER A C 1
ATOM 1970 O O . SER A 1 268 ? 67.937 -5.164 -60.429 1.00 42.25 268 SER A O 1
ATOM 1972 N N . SER A 1 269 ? 69.769 -3.957 -60.903 1.00 49.94 269 SER A N 1
ATOM 1973 C CA . SER A 1 269 ? 70.779 -5.018 -60.852 1.00 49.94 269 SER A CA 1
ATOM 1974 C C . SER A 1 269 ? 71.225 -5.410 -59.430 1.00 49.94 269 SER A C 1
ATOM 1976 O O . SER A 1 269 ? 72.200 -6.143 -59.297 1.00 49.94 269 SER A O 1
ATOM 1978 N N . ASP A 1 270 ? 70.566 -4.915 -58.374 1.00 45.12 270 ASP A N 1
ATOM 1979 C CA . ASP A 1 270 ? 70.944 -5.143 -56.966 1.00 45.12 270 ASP A CA 1
ATOM 1980 C C . ASP A 1 270 ? 69.938 -5.997 -56.169 1.00 45.12 270 ASP A C 1
ATOM 1982 O O . ASP A 1 270 ? 70.061 -6.119 -54.951 1.00 45.12 270 ASP A O 1
ATOM 1986 N N . ASN A 1 271 ? 68.965 -6.625 -56.844 1.00 48.19 271 ASN A N 1
ATOM 1987 C CA . ASN A 1 271 ? 67.927 -7.464 -56.229 1.00 48.19 271 ASN A CA 1
ATOM 1988 C C . ASN A 1 271 ? 67.064 -6.750 -55.161 1.00 48.19 271 ASN A C 1
ATOM 1990 O O . ASN A 1 271 ? 66.381 -7.420 -54.380 1.00 48.19 271 ASN A O 1
ATOM 1994 N N . SER A 1 272 ? 67.047 -5.413 -55.118 1.00 39.56 272 SER A N 1
ATOM 1995 C CA . SER A 1 272 ? 66.098 -4.678 -54.280 1.00 39.56 272 SER A CA 1
ATOM 1996 C C . SER A 1 272 ? 64.726 -4.566 -54.961 1.00 39.56 272 SER A C 1
ATOM 1998 O O . SER A 1 272 ? 64.609 -4.347 -56.167 1.00 39.56 272 SER A O 1
ATOM 2000 N N . TRP A 1 273 ? 63.658 -4.743 -54.179 1.00 45.47 273 TRP A N 1
ATOM 2001 C CA . TRP A 1 273 ? 62.276 -4.661 -54.655 1.00 45.47 273 TRP A CA 1
ATOM 2002 C C . TRP A 1 273 ? 61.647 -3.377 -54.129 1.00 45.47 273 TRP A C 1
ATOM 2004 O O . TRP A 1 273 ? 61.691 -3.104 -52.929 1.00 45.47 273 TRP A O 1
ATOM 2014 N N . LYS A 1 274 ? 61.034 -2.588 -55.013 1.00 41.09 274 LYS A N 1
ATOM 2015 C CA . LYS A 1 274 ? 60.299 -1.380 -54.634 1.00 41.09 274 LYS A CA 1
ATOM 2016 C C . LYS A 1 274 ? 58.859 -1.506 -55.106 1.00 41.09 274 LYS A C 1
ATOM 2018 O O . LYS A 1 274 ? 58.607 -1.667 -56.297 1.00 41.09 274 LYS A O 1
ATOM 2023 N N . ILE A 1 275 ? 57.913 -1.413 -54.174 1.00 43.41 275 ILE A N 1
ATOM 2024 C CA . ILE A 1 275 ? 56.494 -1.305 -54.515 1.00 43.41 275 ILE A CA 1
ATOM 2025 C C . ILE A 1 275 ? 56.302 0.080 -55.130 1.00 43.41 275 ILE A C 1
ATOM 2027 O O . ILE A 1 275 ? 56.431 1.095 -54.447 1.00 43.41 275 ILE A O 1
ATOM 2031 N N . THR A 1 276 ? 56.024 0.134 -56.426 1.00 41.22 276 THR A N 1
ATOM 2032 C CA . THR A 1 276 ? 55.502 1.342 -57.061 1.00 41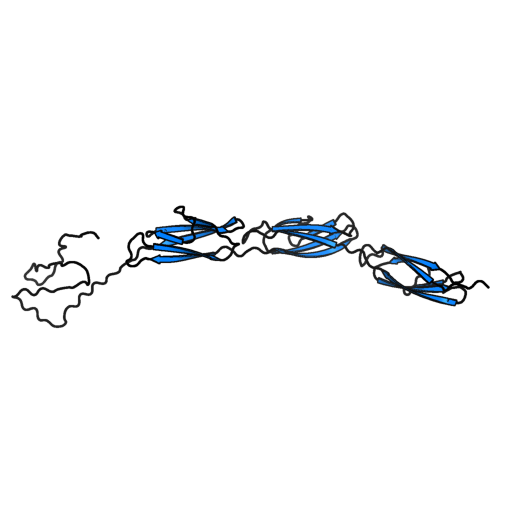.22 276 THR A CA 1
ATOM 2033 C C . THR A 1 276 ? 54.002 1.148 -57.185 1.00 41.22 276 THR A C 1
ATOM 2035 O O . THR A 1 276 ? 53.542 0.226 -57.853 1.00 41.22 276 THR A O 1
ATOM 2038 N N . SER A 1 277 ? 53.220 1.960 -56.473 1.00 39.59 277 SER A N 1
ATOM 2039 C CA . SER A 1 277 ? 51.763 1.929 -56.575 1.00 39.59 277 SER A CA 1
ATOM 2040 C C . SER A 1 277 ? 51.362 2.332 -57.995 1.00 39.59 277 SER A C 1
ATOM 2042 O O . SER A 1 277 ? 51.363 3.515 -58.335 1.00 39.59 277 SER A O 1
ATOM 2044 N N . GLY A 1 278 ? 51.059 1.341 -58.832 1.00 36.91 278 GLY A N 1
ATOM 2045 C CA . GLY A 1 278 ? 50.398 1.541 -60.113 1.00 36.91 278 GLY A CA 1
ATOM 2046 C C . GLY A 1 278 ? 48.987 2.057 -59.864 1.00 36.91 278 GLY A C 1
ATOM 2047 O O . GLY A 1 278 ? 48.182 1.399 -59.208 1.00 36.91 278 GLY A O 1
ATOM 2048 N N . ALA A 1 279 ? 48.717 3.267 -60.341 1.00 37.38 279 ALA A N 1
ATOM 2049 C CA . ALA A 1 279 ? 47.425 3.917 -60.252 1.00 37.38 279 ALA A CA 1
ATOM 2050 C C . ALA A 1 279 ? 46.318 3.038 -60.856 1.00 37.38 279 ALA A C 1
ATOM 2052 O O . ALA A 1 279 ? 46.325 2.752 -62.049 1.00 37.38 279 ALA A O 1
ATOM 2053 N N . ASN A 1 280 ? 45.385 2.610 -60.009 1.00 32.28 280 ASN A N 1
ATOM 2054 C CA . ASN A 1 280 ? 43.945 2.777 -60.194 1.00 32.28 280 ASN A CA 1
ATOM 2055 C C . ASN A 1 280 ? 43.246 2.150 -58.988 1.00 32.28 280 ASN A C 1
ATOM 2057 O O . ASN A 1 280 ? 42.908 0.968 -58.975 1.00 32.28 280 ASN A O 1
ATOM 2061 N N . ALA A 1 281 ? 43.033 2.974 -57.962 1.00 28.11 281 ALA A N 1
ATOM 2062 C CA . ALA A 1 281 ? 41.963 2.736 -57.010 1.00 28.11 281 ALA A CA 1
ATOM 2063 C C . ALA A 1 281 ? 40.644 2.940 -57.770 1.00 28.11 281 ALA A C 1
ATOM 2065 O O . ALA A 1 281 ? 40.137 4.054 -57.879 1.00 28.11 281 ALA A O 1
ATOM 2066 N N . GLY A 1 282 ? 40.143 1.867 -58.378 1.00 25.98 282 GLY A N 1
ATOM 2067 C CA . GLY A 1 282 ? 38.742 1.787 -58.750 1.00 25.98 282 GLY A CA 1
ATOM 2068 C C . GLY A 1 282 ? 37.948 1.596 -57.468 1.00 25.98 282 GLY A C 1
ATOM 2069 O O . GLY A 1 282 ? 38.049 0.554 -56.831 1.00 25.98 282 GLY A O 1
ATOM 2070 N N . THR A 1 283 ? 37.216 2.633 -57.082 1.00 28.84 283 THR A N 1
ATOM 2071 C CA . THR A 1 283 ? 36.146 2.581 -56.089 1.00 28.84 283 THR A CA 1
ATOM 2072 C C . THR A 1 283 ? 35.159 1.461 -56.418 1.00 28.84 283 THR A C 1
ATOM 2074 O O . THR A 1 283 ? 34.551 1.515 -57.488 1.00 28.84 283 THR A O 1
ATOM 2077 N N . VAL A 1 284 ? 34.960 0.525 -55.488 1.00 32.28 284 VAL A N 1
ATOM 2078 C CA . VAL A 1 284 ? 33.640 -0.003 -55.102 1.00 32.28 284 VAL A CA 1
ATOM 2079 C C . VAL A 1 284 ? 33.675 -0.248 -53.603 1.00 32.28 284 VAL A C 1
ATOM 2081 O O . VAL A 1 284 ? 34.628 -0.925 -53.159 1.00 32.28 284 VAL A O 1
#

Sequence (284 aa):
MQENSDLRIAFAVQKPNCANEPTGSIDITVTGGVGPYAYSWQHGPTTEDIEGISSGIYRVTVTDNLGCAALATILVQKNSLQVSAQVAQPMCANDSNGSVSLTPTNGASPYTYEWSNGTTDSRITDVPEGTYTVTVRDASGCSVTLTYTLTSPNSITIAANISNGACGADGSYKVNAVVSGGKPPYQYLWSNGQTTSMLSNLSAGTYQVQVTDANGCKAVKEVEIKPESFSWTCIIEAPINAPVCQSVGNNLSASIQNASYYSWNVTSSDNSWKITSGANAGTV

pLDDT: mean 82.27, std 22.06, range [25.98, 98.75]

Secondary structure (DSSP, 8-state):
----PPPEEEEEEEPPSSTT---EEEEEEEESS-SSPEEEETTS--SSSEEEE-SEEEEEEEE-TTS-EEEEEEEEPPP--EEEEEEE--SSTT---EEEEEEEESSPSSPEEEETTS--SSEEEEE-SEEEEEEEE-TTS-EEEEEEEE-PPPPPEEEEEEE--TT--TT-EEEEEEEESS-SS-EEEETTS--SSEEEEEPSEEEEEEEE-TT--EEEEEEEE------------PPTT----TTS--------TTS---------TT--------S-----

Foldseek 3Di:
DPPQPAKDKDWDKAAAAAQPWQAMKIAIDIDTAADDKWKDKPVGDGDNMDGRHGFDWIKMWIAHPVGRIDIDIDGRHHQAWDKDKDWDAAQAVPWQFIKIAIDIDRHADDKWKQKPVRDTDNMDGSGHFDKIKMWIAHPSGHIDIDIDTHDHKFHKDWDWDKDADPDQDFQFIKIAIDIDIHADDKWKQKPVGDTDRMDGRHGFDKMKIWIAHPSRHIDMDIDGGDRDDDDDDQDDDDPPDDDDDPDDDDDDDRDDVDDDDDDADDPDPPPDGDDDPDDDPPDD